Protein AF-A0A7R9TIF0-F1 (afdb_monomer)

Secondary structure (DSSP, 8-state):
--------------GGGGT-GGG----S--HHHHHHHHHHTTHHHH---HHHHGGGHHHHHHHHHHHHHHHHHSTT-HHHHHHHHHHHHHHTS-TTS-HHHHHHHHHHHHHHHHHHHHH--GGG--HHHHHHHHHHHHHHHHHHHHHGGGHHHHHHHHHHHHHHTTHHHHHHHHS-----------------------------S-----TT--HHHHHHHHHHHHHHHHHHHT--HHHHHHHHHHHHHHHHHHHHHHHHHHHH-

Organism: Micromonas pusilla (NCBI:txid38833)

Radius of gyration: 31.8 Å; Cα contacts (8 Å, |Δi|>4): 165; chains: 1; bounding box: 71×54×87 Å

Nearest PDB structures (foldseek):
  6hyd-assembly1_A  TM=8.054E-01  e=6.689E-04  Saccharomyces cerevisiae S288C
  6i27-assembly1_A  TM=8.054E-01  e=6.689E-04  Saccharomyces cerevisiae
  6i26-assembly1_A  TM=8.054E-01  e=6.689E-04  Saccharomyces cerevisiae
  5arn-assembly1_A  TM=5.602E-01  e=3.624E+00  Methylosinus trichosporium OB3b

pLDDT: mean 78.44, std 21.95, range [29.42, 97.94]

Mean predicted aligned error: 13.42 Å

Sequence (265 aa):
TEDDGGANANANANPLALGVANELAVDAFDPVADAAADALGADMNDGGCAGEMALVVPPVAACARRVASLLAEWPDHPLLTQLGEICDRVLNLPLDAPLKAALTGLELLLARAQTWEEGAASRVSLREELAACAKLALRWRQRELRTWPRLLARAAERHVARAHRTWFALHRLLRPPRASSSSTKKSKSKSKSATDDAEAFTDDGAPVDASGLTEDERDGLRQITLALDEYVQGSTIGEFRARLDLLWQFHADMAVDARAAAAAA

Foldseek 3Di:
DDDDPPDPPPPFLDLVVLVPVPPPPPPPDDPVLLVVLQVCQVCLQQFDPLVLLVLLQVLLVVLLVLLVVVCVVVPPPPLSVVLNVLSVVSNPDDSRDRNVVNLVSLRVNSVSLVVVVVPDDPVSHSSVSNNSSSVSSVSVVSSNVSCVVCPVVVVLVVLLVVLCVCLVVLCCLVCPPPPDPDDDDDDDDDDDDDDDDDDDPDDPDDPPPPVPDDPVVVVSVVVSVVVLVCSQVVGDPSNNVSNVVSVVVVVVVVVVVVVVVVVVD

Solvent-accessible surface area (backbone atoms only — not comparable to full-atom values): 15879 Å² total; per-residue (Å²): 134,86,80,81,80,78,73,80,81,78,71,78,58,60,62,61,82,71,72,56,68,85,75,70,79,72,70,95,76,48,74,66,62,40,51,55,20,51,71,38,55,62,27,34,71,74,15,67,45,36,77,64,45,57,64,52,48,64,33,42,53,49,36,37,54,51,40,53,57,50,39,72,77,44,67,88,40,67,70,51,53,52,49,40,56,45,34,52,54,49,68,66,53,62,50,55,48,28,44,52,59,51,43,53,41,48,48,52,43,53,44,57,50,49,63,49,54,76,75,44,54,83,93,70,55,58,62,77,38,46,44,52,41,46,53,52,46,49,54,52,51,54,35,55,59,56,28,54,88,46,49,64,58,54,50,45,50,52,29,35,56,56,37,58,68,46,48,64,58,52,48,45,70,78,50,59,79,79,74,73,93,69,87,81,88,89,85,89,82,83,89,83,87,87,80,88,89,77,82,83,77,83,70,94,62,81,80,77,85,64,84,84,61,54,70,69,55,51,52,50,51,51,52,49,51,52,55,51,47,50,57,58,70,72,41,52,83,67,21,39,64,46,45,51,52,51,54,51,50,52,52,54,52,52,53,51,51,52,51,54,53,61,74,74,106

Structure (mmCIF, N/CA/C/O backbone):
data_AF-A0A7R9TIF0-F1
#
_entry.id   AF-A0A7R9TIF0-F1
#
loop_
_atom_site.group_PDB
_atom_site.id
_atom_site.type_symbol
_atom_site.label_atom_id
_atom_site.label_alt_id
_atom_site.label_comp_id
_atom_site.label_asym_id
_atom_site.label_entity_id
_atom_site.label_seq_id
_atom_site.pdbx_PDB_ins_code
_atom_site.Cartn_x
_atom_site.Cartn_y
_atom_site.Cartn_z
_atom_site.occupancy
_atom_site.B_iso_or_equiv
_atom_site.auth_seq_id
_atom_site.auth_comp_id
_atom_site.auth_asym_id
_atom_site.auth_atom_id
_atom_site.pdbx_PDB_model_num
ATOM 1 N N . THR A 1 1 ? -4.802 35.452 19.228 1.00 38.28 1 THR A N 1
ATOM 2 C CA . THR A 1 1 ? -3.551 35.080 18.545 1.00 38.28 1 THR A CA 1
ATOM 3 C C . THR A 1 1 ? -2.869 34.044 19.422 1.00 38.28 1 THR A C 1
ATOM 5 O O . THR A 1 1 ? -1.961 34.369 20.172 1.00 38.28 1 THR A O 1
ATOM 8 N N . GLU A 1 2 ? -3.509 32.900 19.656 1.00 34.91 2 GLU A N 1
ATOM 9 C CA . GLU A 1 2 ? -3.520 31.751 18.729 1.00 34.91 2 GLU A CA 1
ATOM 10 C C . GLU A 1 2 ? -2.096 31.424 18.288 1.00 34.91 2 GLU A C 1
ATOM 12 O O . GLU A 1 2 ? -1.601 31.996 17.323 1.00 34.91 2 GLU A O 1
ATOM 17 N N . ASP A 1 3 ? -1.451 30.541 19.045 1.00 32.28 3 ASP A N 1
ATOM 18 C CA . ASP A 1 3 ? -0.474 29.613 18.492 1.00 32.28 3 ASP A CA 1
ATOM 19 C C . ASP A 1 3 ? -0.820 28.238 19.073 1.00 32.28 3 ASP A C 1
ATOM 21 O O . ASP A 1 3 ? -0.666 27.972 20.268 1.00 32.28 3 ASP A O 1
ATOM 25 N N . ASP A 1 4 ? -1.484 27.455 18.230 1.00 33.22 4 ASP A N 1
ATOM 26 C CA . ASP A 1 4 ? -2.084 26.164 18.525 1.00 33.22 4 ASP A CA 1
ATOM 27 C C . ASP A 1 4 ? -0.982 25.107 18.419 1.00 33.22 4 ASP A C 1
ATOM 29 O O . ASP A 1 4 ? -0.524 24.737 17.334 1.00 33.22 4 ASP A O 1
ATOM 33 N N . GLY A 1 5 ? -0.496 24.665 19.577 1.00 30.31 5 GLY A N 1
ATOM 34 C CA . GLY A 1 5 ? 0.440 23.560 19.685 1.00 30.31 5 GLY A CA 1
ATOM 35 C C . GLY A 1 5 ? -0.246 22.269 19.258 1.00 30.31 5 GLY A C 1
ATOM 36 O O . GLY A 1 5 ? -0.840 21.580 20.085 1.00 30.31 5 GLY A O 1
ATOM 37 N N . GLY A 1 6 ? -0.133 21.934 17.972 1.00 29.97 6 GLY A N 1
ATOM 38 C CA . GLY A 1 6 ? -0.515 20.645 17.406 1.00 29.97 6 GLY A CA 1
ATOM 39 C C . GLY A 1 6 ? 0.229 19.503 18.096 1.00 29.97 6 GLY A C 1
ATOM 40 O O . GLY A 1 6 ? 1.297 19.072 17.660 1.00 29.97 6 GLY A O 1
ATOM 41 N N . ALA A 1 7 ? -0.342 19.009 19.192 1.00 34.06 7 ALA A N 1
ATOM 42 C CA . ALA A 1 7 ? 0.088 17.795 19.855 1.00 34.06 7 ALA A CA 1
ATOM 43 C C . ALA A 1 7 ? -0.181 16.622 18.908 1.00 34.06 7 ALA A C 1
ATOM 45 O O . ALA A 1 7 ? -1.317 16.200 18.694 1.00 34.06 7 ALA A O 1
ATOM 46 N N . ASN A 1 8 ? 0.900 16.127 18.313 1.00 33.12 8 ASN A N 1
ATOM 47 C CA . ASN A 1 8 ? 0.961 14.919 17.512 1.00 33.12 8 ASN A CA 1
ATOM 48 C C . ASN A 1 8 ? 0.476 13.720 18.350 1.00 33.12 8 ASN A C 1
ATOM 50 O O . ASN A 1 8 ? 1.259 13.059 19.031 1.00 33.12 8 ASN A O 1
ATOM 54 N N . ALA A 1 9 ? -0.833 13.462 18.335 1.00 36.91 9 ALA A N 1
ATOM 55 C CA . ALA A 1 9 ? -1.478 12.332 18.992 1.00 36.91 9 ALA A CA 1
ATOM 56 C C . ALA A 1 9 ? -1.278 11.051 18.169 1.00 36.91 9 ALA A C 1
ATOM 58 O O . ALA A 1 9 ? -2.232 10.393 17.770 1.00 36.91 9 ALA A O 1
ATOM 59 N N . ASN A 1 10 ? -0.020 10.694 17.919 1.00 36.25 10 ASN A N 1
ATOM 60 C CA . ASN A 1 10 ? 0.351 9.346 17.513 1.00 36.25 10 ASN A CA 1
ATOM 61 C C . ASN A 1 10 ? 0.764 8.574 18.774 1.00 36.25 10 ASN A C 1
ATOM 63 O O . ASN A 1 10 ? 1.913 8.169 18.950 1.00 36.25 10 ASN A O 1
ATOM 67 N N . ALA A 1 11 ? -0.171 8.464 19.720 1.00 38.41 11 ALA A N 1
ATOM 68 C CA . ALA A 1 11 ? -0.007 7.588 20.865 1.00 38.41 11 ALA A CA 1
ATOM 69 C C . ALA A 1 11 ? -0.216 6.163 20.352 1.00 38.41 11 ALA A C 1
ATOM 71 O O . ALA A 1 11 ? -1.342 5.774 20.053 1.00 38.41 11 ALA A O 1
ATOM 72 N N . ASN A 1 12 ? 0.885 5.421 20.200 1.00 40.41 12 ASN A N 1
ATOM 73 C CA . ASN A 1 12 ? 0.881 3.977 19.978 1.00 40.41 12 ASN A CA 1
ATOM 74 C C . ASN A 1 12 ? -0.148 3.332 20.918 1.00 40.41 12 ASN A C 1
ATOM 76 O O . ASN A 1 12 ? 0.113 3.196 22.116 1.00 40.41 12 ASN A O 1
ATOM 80 N N . ALA A 1 13 ? -1.308 2.943 20.381 1.00 46.88 13 ALA A N 1
ATOM 81 C CA . ALA A 1 13 ? -2.251 2.088 21.084 1.00 46.88 13 ALA A CA 1
ATOM 82 C C . ALA A 1 13 ? -1.483 0.819 21.438 1.00 46.88 13 ALA A C 1
ATOM 84 O O . ALA A 1 13 ? -1.009 0.122 20.545 1.00 46.88 13 ALA A O 1
ATOM 85 N N . ASN A 1 14 ? -1.264 0.567 22.726 1.00 48.34 14 ASN A N 1
ATOM 86 C CA . ASN A 1 14 ? -0.488 -0.583 23.149 1.00 48.34 14 ASN A CA 1
ATOM 87 C C . ASN A 1 14 ? -1.409 -1.816 23.132 1.00 48.34 14 ASN A C 1
ATOM 89 O O . ASN A 1 14 ? -2.221 -1.957 24.051 1.00 48.34 14 ASN A O 1
ATOM 93 N N . PRO A 1 15 ? -1.301 -2.735 22.148 1.00 46.09 15 PRO A N 1
ATOM 94 C CA . PRO A 1 15 ? -2.139 -3.936 22.098 1.00 46.09 15 PRO A CA 1
ATOM 95 C C . PRO A 1 15 ? -1.950 -4.838 23.332 1.00 46.09 15 PRO A C 1
ATOM 97 O O . PRO A 1 15 ? -2.786 -5.698 23.606 1.00 46.09 15 PRO A O 1
ATOM 100 N N . LEU A 1 16 ? -0.892 -4.614 24.124 1.00 45.53 16 LEU A N 1
ATOM 101 C CA . LEU A 1 16 ? -0.651 -5.298 25.395 1.00 45.53 16 LEU A CA 1
ATOM 102 C C . LEU A 1 16 ? -1.712 -4.990 26.467 1.00 45.53 16 LEU A C 1
ATOM 104 O O . LEU A 1 16 ? -1.923 -5.821 27.347 1.00 45.53 16 LEU A O 1
ATOM 108 N N . ALA A 1 17 ? -2.409 -3.848 26.396 1.00 51.53 17 ALA A N 1
ATOM 109 C CA . ALA A 1 17 ? -3.426 -3.473 27.387 1.00 51.53 17 ALA A CA 1
ATOM 110 C C . ALA A 1 17 ? -4.687 -4.366 27.340 1.00 51.53 17 ALA A C 1
ATOM 112 O O . ALA A 1 17 ? -5.430 -4.437 28.318 1.00 51.53 17 ALA A O 1
ATOM 113 N N . LEU A 1 18 ? -4.904 -5.084 26.230 1.00 55.12 18 LEU A N 1
ATOM 114 C CA . LEU A 1 18 ? -6.059 -5.962 26.002 1.00 55.12 18 LEU A CA 1
ATOM 115 C C . LEU A 1 18 ? -5.750 -7.458 26.216 1.00 55.12 18 LEU A C 1
ATOM 117 O O . LEU A 1 18 ? -6.540 -8.311 25.826 1.00 55.12 18 LEU A O 1
ATOM 121 N N . GLY A 1 19 ? -4.612 -7.805 26.831 1.00 45.66 19 GLY A N 1
ATOM 122 C CA . GLY A 1 19 ? -4.302 -9.198 27.185 1.00 45.66 19 GLY A CA 1
ATOM 123 C C . GLY A 1 19 ? -3.808 -10.080 26.028 1.00 45.66 19 GLY A C 1
ATOM 124 O O . GLY A 1 19 ? -3.742 -11.296 26.178 1.00 45.66 19 GLY A O 1
ATOM 125 N N . VAL A 1 20 ? -3.392 -9.497 24.897 1.00 53.25 20 VAL A N 1
ATOM 126 C CA . VAL A 1 20 ? -2.876 -10.224 23.709 1.00 53.25 20 VAL A CA 1
ATOM 127 C C . VAL A 1 20 ? -1.382 -10.601 23.844 1.00 53.25 20 VAL A C 1
ATOM 129 O O . VAL A 1 20 ? -0.709 -10.939 22.874 1.00 53.25 20 VAL A O 1
ATOM 132 N N . ALA A 1 21 ? -0.827 -10.542 25.059 1.00 47.97 21 ALA A N 1
ATOM 133 C CA . ALA A 1 21 ? 0.614 -10.613 25.321 1.00 47.97 21 ALA A CA 1
ATOM 134 C C . ALA A 1 21 ? 1.297 -11.924 24.873 1.00 47.97 21 ALA A C 1
ATOM 136 O O . ALA A 1 21 ? 2.513 -11.940 24.707 1.00 47.97 21 ALA A O 1
ATOM 137 N N . ASN A 1 22 ? 0.542 -13.007 24.651 1.00 46.62 22 ASN A N 1
ATOM 138 C CA . ASN A 1 22 ? 1.108 -14.336 24.404 1.00 46.62 22 ASN A CA 1
ATOM 139 C C . ASN A 1 22 ? 1.310 -14.697 22.912 1.00 46.62 22 ASN A C 1
ATOM 141 O O . ASN A 1 22 ? 1.809 -15.778 22.626 1.00 46.62 22 ASN A O 1
ATOM 145 N N . GLU A 1 23 ? 0.948 -13.824 21.957 1.00 53.34 23 GLU A N 1
ATOM 146 C CA . GLU A 1 23 ? 1.069 -14.081 20.497 1.00 53.34 23 GLU A CA 1
ATOM 147 C C . GLU A 1 23 ? 2.199 -13.275 19.805 1.00 53.34 23 GLU A C 1
ATOM 149 O O . GLU A 1 23 ? 2.291 -13.232 18.578 1.00 53.34 23 GLU A O 1
ATOM 154 N N . LEU A 1 24 ? 3.076 -12.618 20.573 1.00 52.41 24 LEU A N 1
ATOM 155 C CA . LEU A 1 24 ? 4.131 -11.726 20.056 1.00 52.41 24 LEU A CA 1
ATOM 156 C C . LEU A 1 24 ? 5.476 -12.406 19.753 1.00 52.41 24 LEU A C 1
ATOM 158 O O . LEU A 1 24 ? 6.417 -11.723 19.347 1.00 52.41 24 LEU A O 1
ATOM 162 N N . ALA A 1 25 ? 5.586 -13.726 19.918 1.00 52.03 25 ALA A N 1
ATOM 1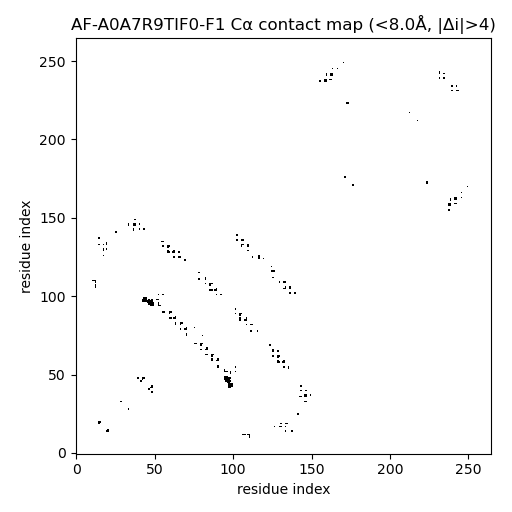63 C CA . ALA A 1 25 ? 6.754 -14.472 19.462 1.00 52.03 25 ALA A CA 1
ATOM 164 C C . ALA A 1 25 ? 6.739 -14.535 17.925 1.00 52.03 25 ALA A C 1
ATOM 166 O O . ALA A 1 25 ? 6.195 -15.455 17.321 1.00 52.03 25 ALA A O 1
ATOM 167 N N . VAL A 1 26 ? 7.283 -13.504 17.280 1.00 54.09 26 VAL A N 1
ATOM 168 C CA . VAL A 1 26 ? 7.612 -13.560 15.857 1.00 54.09 26 VAL A CA 1
ATOM 169 C C . VAL A 1 26 ? 8.869 -14.415 15.761 1.00 54.09 26 VAL A C 1
ATOM 171 O O . VAL A 1 26 ? 9.960 -13.937 16.073 1.00 54.09 26 VAL A O 1
ATOM 174 N N . ASP A 1 27 ? 8.715 -15.689 15.402 1.00 57.00 27 ASP A N 1
ATOM 175 C CA . ASP A 1 27 ? 9.859 -16.545 15.093 1.00 57.00 27 ASP A CA 1
ATOM 176 C C . ASP A 1 27 ? 10.755 -15.839 14.066 1.00 57.00 27 ASP A C 1
ATOM 178 O O . ASP A 1 27 ? 10.275 -15.292 13.071 1.00 57.00 27 ASP A O 1
ATOM 182 N N . ALA A 1 28 ? 12.061 -15.809 14.344 1.00 64.06 28 ALA A N 1
ATOM 183 C CA . ALA A 1 28 ? 13.030 -14.974 13.631 1.00 64.06 28 ALA A CA 1
ATOM 184 C C . ALA A 1 28 ? 13.219 -15.351 12.147 1.00 64.06 28 ALA A C 1
ATOM 186 O O . ALA A 1 28 ? 13.845 -14.597 11.404 1.00 64.06 28 ALA A O 1
ATOM 187 N N . PHE A 1 29 ? 12.701 -16.508 11.724 1.00 64.94 29 PHE A N 1
ATOM 188 C CA . PHE A 1 29 ? 12.713 -16.965 10.340 1.00 64.94 29 PHE A CA 1
ATOM 189 C C . PHE A 1 29 ? 11.560 -17.949 10.100 1.00 64.94 29 PHE A C 1
ATOM 191 O O . PHE A 1 29 ? 11.590 -19.075 10.599 1.00 64.94 29 PHE A O 1
ATOM 198 N N . ASP A 1 30 ? 10.559 -17.532 9.325 1.00 74.81 30 ASP A N 1
ATOM 199 C CA . ASP A 1 30 ? 9.476 -18.393 8.842 1.00 74.81 30 ASP A CA 1
ATOM 200 C C . ASP A 1 30 ? 9.331 -18.165 7.330 1.00 74.81 30 ASP A C 1
ATOM 202 O O . ASP A 1 30 ? 8.651 -17.228 6.907 1.00 74.81 30 ASP A O 1
ATOM 206 N N . PRO A 1 31 ? 9.939 -19.019 6.488 1.00 72.69 31 PRO A N 1
ATOM 207 C CA . PRO A 1 31 ? 10.012 -18.782 5.050 1.00 72.69 31 PRO A CA 1
ATOM 208 C C . PRO A 1 31 ? 8.638 -18.779 4.369 1.00 72.69 31 PRO A C 1
ATOM 210 O O . PRO A 1 31 ? 8.476 -18.155 3.320 1.00 72.69 31 PRO A O 1
ATOM 213 N N . VAL A 1 32 ? 7.637 -19.456 4.943 1.00 75.19 32 VAL A N 1
ATOM 214 C CA . VAL A 1 32 ? 6.271 -19.468 4.401 1.00 75.19 32 VAL A CA 1
ATOM 215 C C . VAL A 1 32 ? 5.564 -18.163 4.752 1.00 75.19 32 VAL A C 1
ATOM 217 O O . VAL A 1 32 ? 4.935 -17.551 3.885 1.00 75.19 32 VAL A O 1
ATOM 220 N N . ALA A 1 33 ? 5.686 -17.707 6.001 1.00 69.94 33 ALA A N 1
ATOM 221 C CA . ALA A 1 33 ? 5.123 -16.427 6.418 1.00 69.94 33 ALA A CA 1
ATOM 222 C C . ALA A 1 33 ? 5.819 -15.236 5.748 1.00 69.94 33 ALA A C 1
ATOM 224 O O . ALA A 1 33 ? 5.143 -14.261 5.415 1.00 69.94 33 ALA A O 1
ATOM 225 N N . ASP A 1 34 ? 7.126 -15.325 5.510 1.00 71.44 34 ASP A N 1
ATOM 226 C CA . ASP A 1 34 ? 7.918 -14.299 4.835 1.00 71.44 34 ASP A CA 1
ATOM 227 C C . ASP A 1 34 ? 7.532 -14.207 3.351 1.00 71.44 34 ASP A C 1
ATOM 229 O O . ASP A 1 34 ? 7.225 -13.121 2.863 1.00 71.44 34 ASP A O 1
ATOM 233 N N . ALA A 1 35 ? 7.397 -15.341 2.650 1.00 70.38 35 ALA A N 1
ATOM 234 C CA . ALA A 1 35 ? 6.913 -15.360 1.267 1.00 70.38 35 ALA A CA 1
ATOM 235 C C . ALA A 1 35 ? 5.468 -14.834 1.132 1.00 70.38 35 ALA A C 1
ATOM 237 O O . ALA A 1 35 ? 5.152 -14.099 0.194 1.00 70.38 35 ALA A O 1
ATOM 238 N N . ALA A 1 36 ? 4.585 -15.174 2.077 1.00 70.00 36 ALA A N 1
ATOM 239 C CA . ALA A 1 36 ? 3.213 -14.666 2.098 1.00 70.00 36 A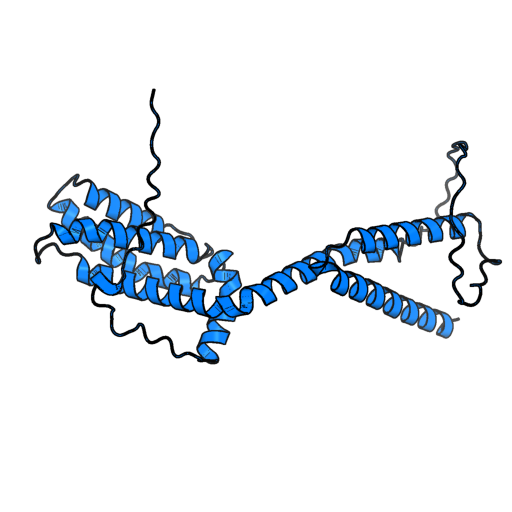LA A CA 1
ATOM 240 C C . ALA A 1 36 ? 3.152 -13.158 2.402 1.00 70.00 36 ALA A C 1
ATOM 242 O O . ALA A 1 36 ? 2.355 -12.436 1.800 1.00 70.00 36 ALA A O 1
ATOM 243 N N . ALA A 1 37 ? 3.994 -12.667 3.316 1.00 71.75 37 ALA A N 1
ATOM 244 C CA . ALA A 1 37 ? 4.132 -11.238 3.587 1.00 71.75 37 ALA A CA 1
ATOM 245 C C . ALA A 1 37 ? 4.681 -10.499 2.358 1.00 71.75 37 ALA A C 1
ATOM 247 O O . ALA A 1 37 ? 4.216 -9.408 2.021 1.00 71.75 37 ALA A O 1
ATOM 248 N N . ASP A 1 38 ? 5.617 -11.115 1.642 1.00 68.12 38 ASP A N 1
ATOM 249 C CA . ASP A 1 38 ? 6.215 -10.547 0.445 1.00 68.12 38 A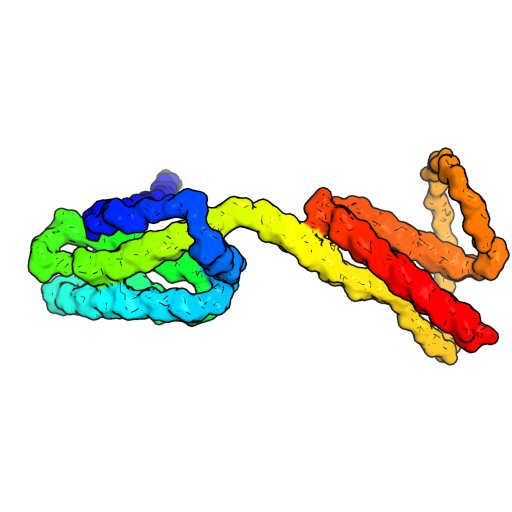SP A CA 1
ATOM 250 C C . ASP A 1 38 ? 5.239 -10.392 -0.712 1.00 68.12 38 ASP A C 1
ATOM 252 O O . ASP A 1 38 ? 5.253 -9.341 -1.358 1.00 68.12 38 ASP A O 1
ATOM 256 N N . ALA A 1 39 ? 4.379 -11.388 -0.933 1.00 66.50 39 ALA A N 1
ATOM 257 C CA . ALA A 1 39 ? 3.311 -11.316 -1.924 1.00 66.50 39 ALA A CA 1
ATOM 258 C C . ALA A 1 39 ? 2.344 -10.157 -1.637 1.00 66.50 39 ALA A C 1
ATOM 260 O O . ALA A 1 39 ? 1.873 -9.505 -2.558 1.00 66.50 39 ALA A O 1
ATOM 261 N N . LEU A 1 40 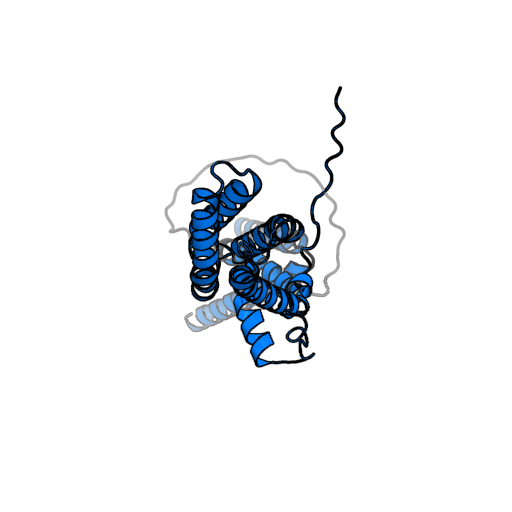? 2.100 -9.862 -0.358 1.00 66.25 40 LEU A N 1
ATOM 262 C CA . LEU A 1 40 ? 1.167 -8.822 0.075 1.00 66.25 40 LEU A CA 1
ATOM 263 C C . LEU A 1 40 ? 1.800 -7.440 0.247 1.00 66.25 40 LEU A C 1
ATOM 265 O O . LEU A 1 40 ? 1.084 -6.472 0.470 1.00 66.25 40 LEU A O 1
ATOM 269 N N . GLY A 1 41 ? 3.125 -7.309 0.248 1.00 66.00 41 GLY A N 1
ATOM 270 C CA . GLY A 1 41 ? 3.733 -6.080 0.760 1.00 66.00 41 GLY A CA 1
ATOM 271 C C . GLY A 1 41 ? 3.714 -4.881 -0.195 1.00 66.00 41 GLY A C 1
ATOM 272 O O . GLY A 1 41 ? 3.896 -3.758 0.275 1.00 66.00 41 GLY A O 1
ATOM 273 N N . ALA A 1 42 ? 3.492 -5.087 -1.497 1.00 64.75 42 ALA A N 1
ATOM 274 C CA . ALA A 1 42 ? 3.080 -4.000 -2.392 1.00 64.75 42 ALA A CA 1
ATOM 275 C C . ALA A 1 42 ? 1.594 -3.667 -2.145 1.00 64.75 42 ALA A C 1
ATOM 277 O O . ALA A 1 42 ? 1.241 -2.533 -1.824 1.00 64.75 42 ALA A O 1
ATOM 278 N N . ASP A 1 43 ? 0.757 -4.703 -2.117 1.00 67.94 43 ASP A N 1
ATOM 279 C CA . ASP A 1 43 ? -0.703 -4.619 -1.996 1.00 67.94 43 ASP A CA 1
ATOM 280 C C . ASP A 1 43 ? -1.200 -4.051 -0.650 1.00 67.94 43 ASP A C 1
ATOM 282 O O . ASP A 1 43 ? -2.292 -3.492 -0.551 1.00 67.94 43 ASP A O 1
ATOM 286 N N . MET A 1 44 ? -0.403 -4.153 0.418 1.00 78.31 44 MET A N 1
ATOM 287 C CA . MET A 1 44 ? -0.740 -3.618 1.743 1.00 78.31 44 MET A CA 1
ATOM 288 C C . MET A 1 44 ? -0.835 -2.087 1.734 1.00 78.31 44 MET A C 1
ATOM 290 O O . MET A 1 44 ? -1.661 -1.514 2.450 1.00 78.31 44 MET A O 1
ATOM 294 N N . ASN A 1 45 ? 0.011 -1.436 0.929 1.00 81.69 45 ASN A N 1
ATOM 295 C CA . ASN A 1 45 ? 0.063 0.019 0.802 1.00 81.69 45 ASN A CA 1
ATOM 296 C C . ASN A 1 45 ? -0.689 0.525 -0.431 1.00 81.69 45 ASN A C 1
ATOM 298 O O . ASN A 1 45 ? -1.266 1.607 -0.367 1.00 81.69 45 ASN A O 1
ATOM 302 N N . ASP A 1 46 ? -0.693 -0.249 -1.516 1.00 79.81 46 ASP A N 1
ATOM 303 C CA . ASP A 1 46 ? -1.233 0.187 -2.806 1.00 79.81 46 ASP A CA 1
ATOM 304 C C . ASP A 1 46 ? -2.654 -0.350 -3.085 1.00 79.81 46 ASP A C 1
ATOM 306 O O . ASP A 1 46 ? -3.319 0.136 -3.997 1.00 79.81 46 ASP A O 1
ATOM 310 N N . GLY A 1 47 ? -3.159 -1.288 -2.271 1.00 81.19 47 GLY A N 1
ATOM 311 C CA . GLY A 1 47 ? -4.488 -1.894 -2.424 1.00 81.19 47 GLY A CA 1
ATOM 312 C C . GLY A 1 47 ? -4.473 -3.242 -3.151 1.00 81.19 47 GLY A C 1
ATOM 313 O O . GLY A 1 47 ? -3.427 -3.749 -3.540 1.00 81.19 47 GLY A O 1
ATOM 314 N N . GLY A 1 48 ? -5.652 -3.852 -3.313 1.00 80.38 48 GLY A N 1
ATOM 315 C CA . GLY A 1 48 ? -5.819 -5.103 -4.079 1.00 80.38 48 GLY A CA 1
ATOM 316 C C . GLY A 1 48 ? -5.829 -6.409 -3.270 1.00 80.38 48 GLY A C 1
ATOM 317 O O . GLY A 1 48 ? -6.060 -7.479 -3.831 1.00 80.38 48 GLY A O 1
ATOM 318 N N . CYS A 1 49 ? -5.687 -6.350 -1.944 1.00 83.94 49 CYS A N 1
ATOM 319 C CA . CYS A 1 49 ? -5.750 -7.519 -1.058 1.00 83.94 49 CYS A CA 1
ATOM 320 C C . CYS A 1 49 ? -7.151 -7.740 -0.446 1.00 83.94 49 CYS A C 1
ATOM 322 O O . CYS A 1 49 ? -7.306 -7.879 0.769 1.00 83.94 49 CYS A O 1
ATOM 324 N N . ALA A 1 50 ? -8.184 -7.831 -1.294 1.00 87.62 50 ALA A N 1
ATOM 325 C CA . ALA A 1 50 ? -9.593 -7.921 -0.875 1.00 87.62 50 ALA A CA 1
ATOM 326 C C . ALA A 1 50 ? -9.892 -9.059 0.120 1.00 87.62 50 ALA A C 1
ATOM 328 O O . ALA A 1 50 ? -10.715 -8.898 1.021 1.00 87.62 50 ALA A O 1
ATOM 329 N N . GLY A 1 51 ? -9.199 -10.197 -0.007 1.00 89.50 51 GLY A N 1
ATOM 330 C CA . GLY A 1 51 ? -9.339 -11.320 0.923 1.00 89.50 51 GLY A CA 1
ATOM 331 C C . GLY A 1 51 ? -8.878 -10.995 2.347 1.00 89.50 51 GLY A C 1
ATOM 332 O O . GLY A 1 51 ? -9.523 -11.415 3.303 1.00 89.50 51 GLY A O 1
ATOM 333 N N . GLU A 1 52 ? -7.799 -10.221 2.502 1.00 89.94 52 GLU A N 1
ATOM 334 C CA . GLU A 1 52 ? -7.361 -9.735 3.817 1.00 89.94 52 GLU A CA 1
ATOM 335 C C . GLU A 1 52 ? -8.269 -8.608 4.304 1.00 89.94 52 GLU A C 1
ATOM 337 O O . GLU A 1 52 ? -8.675 -8.626 5.462 1.00 89.94 52 GLU A O 1
ATOM 342 N N . MET A 1 53 ? -8.655 -7.681 3.421 1.00 92.81 53 MET A N 1
ATOM 343 C CA . MET A 1 53 ? -9.566 -6.586 3.763 1.00 92.81 53 MET A CA 1
ATOM 344 C C . MET A 1 53 ? -10.897 -7.102 4.330 1.00 92.81 53 MET A C 1
ATOM 346 O O . MET A 1 53 ? -11.374 -6.601 5.344 1.00 92.81 53 MET A O 1
ATOM 350 N N . ALA A 1 54 ? -11.465 -8.168 3.757 1.00 94.38 54 ALA A N 1
ATOM 351 C CA . ALA A 1 54 ? -12.716 -8.761 4.230 1.00 94.38 54 ALA A CA 1
ATOM 352 C C . ALA A 1 54 ? -12.656 -9.264 5.688 1.00 94.38 54 ALA A C 1
ATOM 354 O O . ALA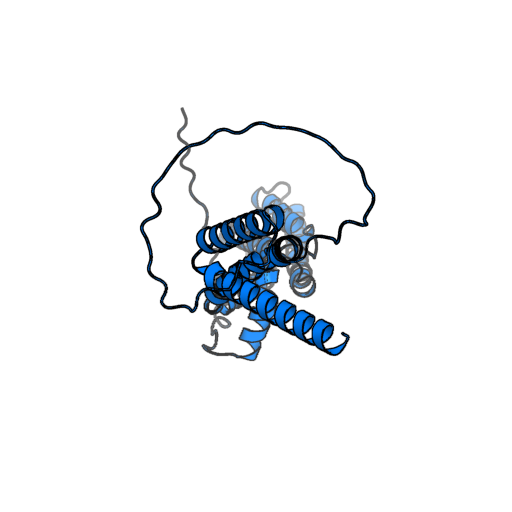 A 1 54 ? -13.690 -9.327 6.357 1.00 94.38 54 ALA A O 1
ATOM 355 N N . LEU A 1 55 ? -11.465 -9.579 6.215 1.00 94.81 55 LEU A N 1
ATOM 356 C CA . LEU A 1 55 ? -11.291 -10.018 7.605 1.00 94.81 55 LEU A CA 1
ATOM 357 C C . LEU A 1 55 ? -11.598 -8.912 8.623 1.00 94.81 55 LEU A C 1
ATOM 359 O O . LEU A 1 55 ? -11.858 -9.227 9.783 1.00 94.81 55 LEU A O 1
ATOM 363 N N . VAL A 1 56 ? -11.595 -7.640 8.208 1.00 95.56 56 VAL A N 1
ATOM 364 C CA . VAL A 1 56 ? -11.929 -6.503 9.081 1.00 95.56 56 VAL A CA 1
ATOM 365 C C . VAL A 1 56 ? -13.415 -6.438 9.414 1.00 95.56 56 VAL A C 1
ATOM 367 O O . VAL A 1 56 ? -13.794 -5.947 10.477 1.00 95.56 56 VAL A O 1
ATOM 370 N N . VAL A 1 57 ? -14.267 -6.961 8.528 1.00 96.31 57 VAL A N 1
ATOM 371 C CA . VAL A 1 57 ? -15.718 -6.773 8.608 1.00 96.31 57 VAL A CA 1
ATOM 372 C C . VAL A 1 57 ? -16.314 -7.453 9.846 1.00 96.31 57 VAL A C 1
ATOM 374 O O . VAL A 1 57 ? -16.999 -6.766 10.604 1.00 96.31 57 VAL A O 1
ATOM 377 N N . PRO A 1 58 ? -16.064 -8.750 10.131 1.00 96.62 58 PRO A N 1
ATOM 378 C CA . PRO A 1 58 ? -16.647 -9.402 11.303 1.00 96.62 58 PRO A CA 1
ATOM 379 C C . PRO A 1 58 ? -16.310 -8.742 12.655 1.00 96.62 58 PRO A C 1
ATOM 381 O O . PRO A 1 58 ? -17.253 -8.488 13.413 1.00 96.62 58 PRO A O 1
ATOM 384 N N . PRO A 1 59 ? -15.033 -8.442 12.991 1.00 96.50 59 PRO A N 1
ATOM 385 C CA . PRO A 1 59 ? -14.694 -7.860 14.289 1.00 96.50 59 PRO A CA 1
ATOM 386 C C . PRO A 1 59 ? -15.216 -6.426 14.435 1.00 96.50 59 PRO A C 1
ATOM 388 O O . PRO A 1 59 ? -15.802 -6.093 15.466 1.00 96.50 59 PRO A O 1
ATOM 391 N N . VAL A 1 60 ? -15.109 -5.596 13.392 1.00 97.31 60 VAL A N 1
ATOM 392 C CA . VAL A 1 60 ? -15.601 -4.211 13.449 1.00 97.31 60 VAL A CA 1
ATOM 393 C C . VAL A 1 60 ? -17.125 -4.168 13.503 1.00 97.31 60 VAL A C 1
ATOM 395 O O . VAL A 1 60 ? -17.679 -3.413 14.294 1.00 97.31 60 VAL A O 1
ATOM 398 N N . ALA A 1 61 ? -17.829 -5.025 12.757 1.00 97.38 61 ALA A N 1
ATOM 399 C CA . ALA A 1 61 ? -19.286 -5.104 12.837 1.00 97.38 61 ALA A CA 1
ATOM 400 C C . ALA A 1 61 ? -19.771 -5.578 14.219 1.00 97.38 61 ALA A C 1
ATOM 402 O O . ALA A 1 61 ? -20.824 -5.142 14.681 1.00 97.38 61 ALA A O 1
ATOM 403 N N . ALA A 1 62 ? -19.031 -6.471 14.888 1.00 96.69 62 ALA A N 1
ATOM 404 C CA . ALA A 1 62 ? -19.335 -6.866 16.264 1.00 96.69 62 ALA A CA 1
ATOM 405 C C . ALA A 1 62 ? -19.176 -5.691 17.238 1.00 96.69 62 ALA A C 1
ATOM 407 O O . ALA A 1 62 ? -20.103 -5.412 18.001 1.00 96.69 62 ALA A O 1
ATOM 408 N N . CYS A 1 63 ? -18.064 -4.957 17.141 1.00 96.50 63 CYS A N 1
ATOM 409 C CA . CYS A 1 63 ? -17.832 -3.748 17.928 1.00 96.50 63 CYS A CA 1
ATOM 410 C C . CYS A 1 63 ? -18.917 -2.687 17.673 1.00 96.50 63 CYS A C 1
ATOM 412 O O . CYS A 1 63 ? -19.511 -2.183 18.622 1.00 96.50 63 CYS A O 1
ATOM 414 N N . ALA A 1 64 ? -19.268 -2.431 16.409 1.00 97.31 64 ALA A N 1
ATOM 415 C CA . ALA A 1 64 ? -20.309 -1.480 16.021 1.00 97.31 64 ALA A CA 1
ATOM 416 C C . ALA A 1 64 ? -21.674 -1.820 16.641 1.00 97.31 64 ALA A C 1
ATOM 418 O O . ALA A 1 64 ? -22.331 -0.950 17.211 1.00 97.31 64 ALA A O 1
ATOM 419 N N . ARG A 1 65 ? -22.087 -3.097 16.600 1.00 97.62 65 ARG A N 1
ATOM 420 C CA . ARG A 1 65 ? -23.337 -3.547 17.241 1.00 97.62 65 ARG A CA 1
ATOM 421 C C . ARG A 1 65 ? -23.318 -3.313 18.748 1.00 97.62 65 ARG A C 1
ATOM 423 O O . ARG A 1 65 ? -24.323 -2.877 19.309 1.00 97.62 65 ARG A O 1
ATOM 430 N N . ARG A 1 66 ? -22.189 -3.587 19.407 1.00 96.38 66 ARG A N 1
ATOM 431 C CA . ARG A 1 66 ? -22.055 -3.358 20.846 1.00 96.38 66 ARG A CA 1
ATOM 432 C C . ARG A 1 66 ? -22.103 -1.870 21.181 1.00 96.38 66 ARG A C 1
ATOM 434 O O . ARG A 1 66 ? -22.867 -1.485 22.062 1.00 96.38 66 ARG A O 1
ATOM 441 N N . VAL A 1 67 ? -21.377 -1.032 20.446 1.00 96.44 67 VAL A N 1
ATOM 442 C CA . VAL A 1 67 ? -21.409 0.430 20.605 1.00 96.44 67 VAL A CA 1
ATOM 443 C C . VAL A 1 67 ? -22.825 0.975 20.402 1.00 96.44 67 VAL A C 1
ATOM 445 O O . VAL A 1 67 ? -23.286 1.770 21.215 1.00 96.44 67 VAL A O 1
ATOM 448 N N . ALA A 1 68 ? -23.560 0.485 19.400 1.00 96.62 68 ALA A N 1
ATOM 449 C CA . ALA A 1 68 ? -24.958 0.859 19.187 1.00 96.62 68 ALA A CA 1
ATOM 450 C C . ALA A 1 68 ? -25.865 0.467 20.370 1.00 96.62 68 ALA A C 1
ATOM 452 O O . ALA A 1 68 ? -26.741 1.242 20.747 1.00 96.62 68 ALA A O 1
ATOM 453 N N . SER A 1 69 ? -25.636 -0.696 20.997 1.00 96.38 69 SER A N 1
ATOM 454 C CA . SER A 1 69 ? -26.374 -1.084 22.211 1.00 96.38 69 SER A CA 1
ATOM 455 C C . SER A 1 69 ? -26.100 -0.143 23.388 1.00 96.38 69 SER A C 1
ATOM 457 O O . SER A 1 69 ? -27.031 0.247 24.085 1.00 96.38 69 SER A O 1
ATOM 459 N N . LEU A 1 70 ? -24.848 0.293 23.561 1.00 95.44 70 LEU A N 1
ATOM 460 C CA . LEU A 1 70 ? -24.476 1.240 24.614 1.00 95.44 70 LEU A CA 1
ATOM 461 C C . LEU A 1 70 ? -25.048 2.638 24.343 1.00 95.44 70 LEU A C 1
ATOM 463 O O . LEU A 1 70 ? -25.502 3.297 25.271 1.00 95.44 70 LEU A O 1
ATOM 467 N N . LEU A 1 71 ? -25.090 3.078 23.084 1.00 96.25 71 LEU A N 1
ATOM 468 C CA . LEU A 1 71 ? -25.716 4.349 22.698 1.00 96.25 71 LEU A CA 1
ATOM 469 C C . LEU A 1 71 ? -27.233 4.374 22.941 1.00 96.25 71 LEU A C 1
ATOM 471 O O . LEU A 1 71 ? -27.794 5.450 23.118 1.00 96.25 71 LEU A O 1
ATOM 475 N N . ALA A 1 72 ? -27.903 3.218 22.985 1.00 96.19 72 ALA A N 1
ATOM 476 C CA . ALA A 1 72 ? -29.312 3.152 23.372 1.00 96.19 72 ALA A CA 1
ATOM 477 C C . ALA A 1 72 ? -29.524 3.411 24.877 1.00 96.19 72 ALA A C 1
ATOM 479 O O . ALA A 1 72 ? -30.564 3.941 25.265 1.00 96.19 72 ALA A O 1
ATOM 480 N N . GLU A 1 73 ? -28.548 3.055 25.719 1.00 94.75 73 GLU A N 1
ATOM 481 C CA . GLU A 1 73 ? -28.561 3.321 27.165 1.00 94.75 73 GLU A CA 1
ATOM 482 C C . GLU A 1 73 ? -28.053 4.736 27.498 1.00 94.75 73 GLU A C 1
ATOM 484 O O . GLU A 1 73 ? -28.617 5.411 28.362 1.00 94.75 73 GLU A O 1
ATOM 489 N N . TRP A 1 74 ? -27.017 5.200 26.790 1.00 93.31 74 TRP A N 1
ATOM 490 C CA . TRP A 1 74 ? -26.424 6.536 26.913 1.00 93.31 74 TRP A CA 1
ATOM 491 C C . TRP A 1 74 ? -26.480 7.277 25.573 1.00 93.31 74 TRP A C 1
ATOM 493 O O . TRP A 1 74 ? -25.459 7.356 24.875 1.00 93.31 74 TRP A O 1
ATOM 503 N N . PRO A 1 75 ? -27.654 7.823 25.201 1.00 92.75 75 PRO A N 1
ATOM 504 C CA . PRO A 1 75 ? -27.774 8.607 23.982 1.00 92.75 75 PRO A CA 1
ATOM 505 C C . PRO A 1 75 ? -26.831 9.814 24.033 1.00 92.75 75 PRO A C 1
ATOM 507 O O . PRO A 1 75 ? -26.597 10.393 25.095 1.00 92.75 75 PRO A O 1
ATOM 510 N N . ASP A 1 76 ? -26.270 10.166 22.877 1.00 90.00 76 ASP A N 1
ATOM 511 C CA . ASP A 1 76 ? -25.376 11.315 22.679 1.00 90.00 76 ASP A CA 1
ATOM 512 C C . ASP A 1 76 ? -24.062 11.293 23.485 1.00 90.00 76 ASP A C 1
ATOM 514 O O . ASP A 1 76 ? -23.385 12.317 23.608 1.00 90.00 76 ASP A O 1
ATOM 518 N N . HIS A 1 77 ? -23.642 10.135 24.010 1.00 94.81 77 HIS A N 1
ATOM 519 C CA . HIS A 1 77 ? -22.343 10.037 24.673 1.00 94.81 77 HIS A CA 1
ATOM 520 C C . HIS A 1 77 ? -21.197 10.252 23.660 1.00 94.81 77 HIS A C 1
ATOM 522 O O . HIS A 1 77 ? -20.985 9.404 22.786 1.00 94.81 77 HIS A O 1
ATOM 528 N N . PRO A 1 78 ? -20.379 11.315 23.795 1.00 94.88 78 PRO A N 1
ATOM 529 C CA . PRO A 1 78 ? -19.490 11.772 22.725 1.00 94.88 78 PRO A CA 1
ATOM 530 C C . PRO A 1 78 ? -18.448 10.726 22.311 1.00 94.88 78 PRO A C 1
ATOM 532 O O . PRO A 1 78 ? -18.187 10.558 21.122 1.00 94.88 78 PRO A O 1
ATOM 535 N N . LEU A 1 79 ? -17.882 9.973 23.264 1.00 95.38 79 LEU A N 1
ATOM 536 C CA . LEU A 1 79 ? -16.917 8.915 22.933 1.00 95.38 79 LEU A CA 1
ATOM 537 C C . LEU A 1 79 ? -17.579 7.727 22.227 1.00 95.38 79 LEU A C 1
ATOM 539 O O . LEU A 1 79 ? -16.971 7.148 21.334 1.00 95.38 79 LEU A O 1
ATOM 543 N N . LEU A 1 80 ? -18.813 7.365 22.596 1.00 96.25 80 LEU A N 1
ATOM 544 C CA . LEU A 1 80 ? -19.493 6.223 21.979 1.00 96.25 80 LEU A CA 1
ATOM 545 C C . LEU A 1 80 ? -19.926 6.576 20.552 1.00 96.25 80 LEU A C 1
ATOM 547 O O . LEU A 1 80 ? -19.753 5.762 19.649 1.00 96.25 80 LEU A O 1
ATOM 551 N N . THR A 1 81 ? -20.385 7.811 20.330 1.00 96.75 81 THR A N 1
ATOM 552 C CA . THR A 1 81 ? -20.667 8.336 18.989 1.00 96.75 81 THR A CA 1
ATOM 553 C C . THR A 1 81 ? -19.411 8.310 18.118 1.00 96.75 81 THR A C 1
ATOM 555 O O . THR A 1 81 ? -19.444 7.758 17.021 1.00 96.75 81 THR A O 1
ATOM 558 N N . GLN A 1 82 ? -18.273 8.795 18.630 1.00 97.06 82 GLN A N 1
ATOM 559 C CA . GLN A 1 82 ? -16.996 8.739 17.908 1.00 97.06 82 GLN A CA 1
ATOM 560 C C . GLN A 1 82 ? -16.572 7.305 17.562 1.00 97.06 82 GLN A C 1
ATOM 562 O O . GLN A 1 82 ? -16.105 7.056 16.452 1.00 97.06 82 GLN A O 1
ATOM 567 N N . LEU A 1 83 ? -16.730 6.353 18.488 1.00 97.12 83 LEU A N 1
ATOM 568 C CA . LEU A 1 83 ? -16.434 4.940 18.231 1.00 97.12 83 LEU A CA 1
ATOM 569 C C . LEU A 1 83 ? -17.336 4.358 17.135 1.00 97.12 83 LEU A C 1
ATOM 571 O O . LEU A 1 83 ? -16.844 3.636 16.267 1.00 97.12 83 LEU A O 1
ATOM 575 N N . GLY A 1 84 ? -18.626 4.705 17.140 1.00 97.06 84 GLY A N 1
ATOM 576 C CA . GLY A 1 84 ? -19.570 4.341 16.082 1.00 97.06 84 GLY A CA 1
ATOM 577 C C . GLY A 1 84 ? -19.138 4.884 14.719 1.00 97.06 84 GLY A C 1
ATOM 578 O O . GLY A 1 84 ? -18.973 4.118 13.775 1.00 97.06 84 GLY A O 1
ATOM 579 N N . GLU A 1 85 ? -18.823 6.179 14.640 1.00 97.81 85 GLU A N 1
ATOM 580 C CA . GLU A 1 85 ? -18.352 6.827 13.408 1.00 97.81 85 GLU A CA 1
ATOM 581 C C . GLU A 1 85 ? -17.039 6.237 12.872 1.00 97.81 85 GLU A C 1
ATOM 583 O O . GLU A 1 85 ? -16.798 6.232 11.662 1.00 97.81 85 GLU A O 1
ATOM 588 N N . ILE A 1 86 ? -16.138 5.788 13.753 1.00 97.81 86 ILE A N 1
ATOM 589 C CA . ILE A 1 86 ? -14.909 5.098 13.339 1.00 97.81 86 ILE A CA 1
ATOM 590 C C . ILE A 1 86 ? -15.261 3.729 12.748 1.00 97.81 86 ILE A C 1
ATOM 592 O O . ILE A 1 86 ? -14.782 3.411 11.659 1.00 97.81 86 ILE A O 1
ATOM 596 N N . CYS A 1 87 ? -16.109 2.946 13.423 1.00 97.94 87 CYS A N 1
ATOM 597 C CA . CYS A 1 87 ? -16.571 1.654 12.915 1.00 97.94 87 CYS A CA 1
ATOM 598 C C . CYS A 1 87 ? -17.229 1.792 11.537 1.00 97.94 87 CYS A C 1
ATOM 600 O O . CYS A 1 87 ? -16.860 1.069 10.613 1.00 97.94 87 CYS A O 1
ATOM 602 N N . ASP A 1 88 ? -18.137 2.754 11.375 1.00 97.88 88 ASP A N 1
ATOM 603 C CA . ASP A 1 88 ? -18.834 2.994 10.111 1.00 97.88 88 ASP A CA 1
ATOM 604 C C . ASP A 1 88 ? -17.862 3.377 8.996 1.00 97.88 88 ASP A C 1
ATOM 606 O O . ASP A 1 88 ? -17.960 2.868 7.880 1.00 97.88 88 ASP A O 1
ATOM 610 N N . ARG A 1 89 ? -16.875 4.234 9.280 1.00 97.81 89 ARG A N 1
ATOM 611 C CA . ARG A 1 89 ? -15.844 4.585 8.294 1.00 97.81 89 ARG A CA 1
ATOM 612 C C . ARG A 1 89 ? -15.027 3.375 7.860 1.00 97.81 89 ARG A C 1
ATOM 614 O O . ARG A 1 89 ? -14.774 3.235 6.670 1.00 97.81 89 ARG A O 1
ATOM 621 N N . VAL A 1 90 ? -14.639 2.506 8.793 1.00 97.12 90 VAL A N 1
ATOM 622 C CA . VAL A 1 90 ? -13.876 1.290 8.473 1.00 97.12 90 VAL A CA 1
ATOM 623 C C . VAL A 1 90 ? -14.717 0.301 7.665 1.00 97.12 90 VAL A C 1
ATOM 625 O O . VAL A 1 90 ? -14.218 -0.263 6.697 1.00 97.12 90 VAL A O 1
ATOM 628 N N . LEU A 1 91 ? -15.995 0.122 8.010 1.00 97.00 91 LEU A N 1
ATOM 629 C CA . LEU A 1 91 ? -16.909 -0.774 7.291 1.00 97.00 91 LEU A CA 1
ATOM 630 C C . LEU A 1 91 ? -17.279 -0.267 5.889 1.00 97.00 91 LEU A C 1
ATOM 632 O O . LEU A 1 91 ? -17.620 -1.073 5.028 1.00 97.00 91 LEU A O 1
ATOM 636 N N . ASN A 1 92 ? -17.195 1.044 5.656 1.00 97.12 92 ASN A N 1
ATOM 637 C CA . ASN A 1 92 ? -17.451 1.664 4.355 1.00 97.12 92 ASN A CA 1
ATOM 638 C C . ASN A 1 92 ? -16.206 1.753 3.452 1.00 97.12 92 ASN A C 1
ATOM 640 O O . ASN A 1 92 ? -16.304 2.271 2.338 1.00 97.12 92 ASN A O 1
ATOM 644 N N . LEU A 1 93 ? -15.039 1.270 3.895 1.00 95.31 93 LEU A N 1
ATOM 645 C CA . LEU A 1 93 ? -13.866 1.178 3.024 1.00 95.31 93 LEU A CA 1
ATOM 646 C C . LEU A 1 93 ? -14.131 0.176 1.888 1.00 95.31 93 LEU A C 1
ATOM 648 O O . LEU A 1 93 ? -14.637 -0.920 2.144 1.00 95.31 93 LEU A O 1
ATOM 652 N N . PRO A 1 94 ? -13.775 0.506 0.633 1.00 93.75 94 PRO A N 1
ATOM 653 C CA . PRO A 1 94 ? -13.932 -0.437 -0.459 1.00 93.75 94 PRO A CA 1
ATOM 654 C C . PRO A 1 94 ? -12.903 -1.570 -0.317 1.00 93.75 94 PRO A C 1
ATOM 656 O O . PRO A 1 94 ? -11.815 -1.385 0.230 1.00 93.75 94 PRO A O 1
ATOM 659 N N . LEU A 1 95 ? -13.249 -2.772 -0.791 1.00 90.44 95 LEU A 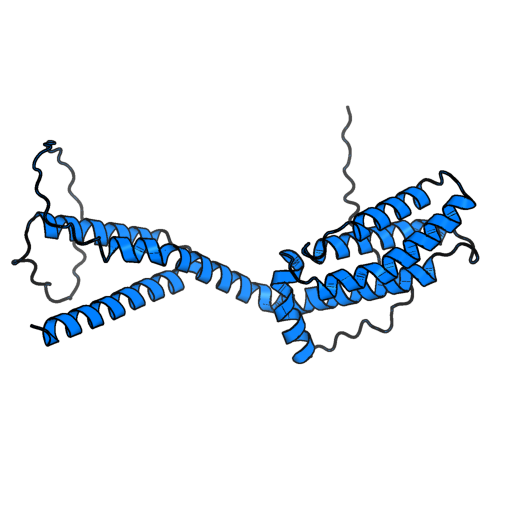N 1
ATOM 660 C CA . LEU A 1 95 ? -12.416 -3.968 -0.586 1.00 90.44 95 LEU A CA 1
ATOM 661 C C . LEU A 1 95 ? -11.069 -3.918 -1.325 1.00 90.44 95 LEU A C 1
ATOM 663 O O . LEU A 1 95 ? -10.159 -4.673 -0.992 1.00 90.44 95 LEU A O 1
ATOM 667 N N . ASP A 1 96 ? -10.947 -3.058 -2.331 1.00 90.06 96 ASP A N 1
ATOM 668 C CA . ASP A 1 96 ? -9.719 -2.805 -3.079 1.00 90.06 96 ASP A CA 1
ATOM 669 C C . ASP A 1 96 ? -8.818 -1.749 -2.422 1.00 90.06 96 ASP A C 1
ATOM 671 O O . ASP A 1 96 ? -7.673 -1.594 -2.851 1.00 90.06 96 ASP A O 1
ATOM 675 N N . ALA A 1 97 ? -9.285 -1.065 -1.369 1.00 91.31 97 ALA A N 1
ATOM 676 C CA . ALA A 1 97 ? -8.493 -0.074 -0.655 1.00 91.31 97 ALA A CA 1
ATOM 677 C C . ALA A 1 97 ? -7.207 -0.679 -0.059 1.00 91.31 97 ALA A C 1
ATOM 679 O O . ALA A 1 97 ? -7.153 -1.871 0.265 1.00 91.31 97 ALA A O 1
ATOM 680 N N . PRO A 1 98 ? -6.173 0.150 0.168 1.00 91.12 98 PRO A N 1
ATOM 681 C CA . PRO A 1 98 ? -4.990 -0.254 0.912 1.00 91.12 98 PRO A CA 1
ATOM 682 C C . PRO A 1 98 ? -5.333 -0.825 2.286 1.00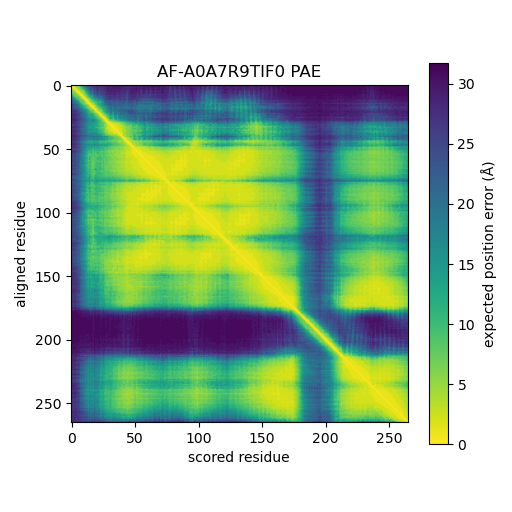 91.12 98 PRO A C 1
ATOM 684 O O . PRO A 1 98 ? -6.030 -0.185 3.079 1.00 91.12 98 PRO A O 1
ATOM 687 N N . LEU A 1 99 ? -4.762 -1.985 2.619 1.00 91.62 99 LEU A N 1
ATOM 688 C CA . LEU A 1 99 ? -4.918 -2.615 3.937 1.00 91.62 99 LEU A CA 1
ATOM 689 C C . LEU A 1 99 ? -4.509 -1.676 5.075 1.00 91.62 99 LEU A C 1
ATOM 691 O O . LEU A 1 99 ? -5.098 -1.687 6.155 1.00 91.62 99 LEU A O 1
ATOM 695 N N . LYS A 1 100 ? -3.520 -0.816 4.810 1.00 91.31 100 LYS A N 1
ATOM 696 C CA . LYS A 1 100 ? -3.054 0.206 5.744 1.00 91.31 100 LYS A CA 1
ATOM 697 C C . LYS A 1 100 ? -4.158 1.172 6.181 1.00 91.31 100 LYS A C 1
ATOM 699 O O . LYS A 1 100 ? -4.158 1.579 7.337 1.00 91.31 100 LYS A O 1
ATOM 704 N N . ALA A 1 101 ? -5.121 1.492 5.313 1.00 93.88 101 ALA A N 1
ATOM 705 C CA . ALA A 1 101 ? -6.247 2.354 5.674 1.00 93.88 101 ALA A CA 1
ATOM 706 C C . ALA A 1 101 ? -7.142 1.695 6.737 1.00 93.88 101 ALA A C 1
ATOM 708 O O . ALA A 1 101 ? -7.485 2.325 7.739 1.00 93.88 101 ALA A O 1
ATOM 709 N N . ALA A 1 102 ? -7.455 0.407 6.564 1.00 94.56 102 ALA A N 1
ATOM 710 C CA . ALA A 1 102 ? -8.201 -0.365 7.553 1.00 94.56 102 ALA A CA 1
ATOM 711 C C . ALA A 1 102 ? -7.405 -0.554 8.852 1.00 94.56 102 ALA A C 1
ATOM 713 O O . ALA A 1 102 ? -7.966 -0.400 9.935 1.00 94.56 102 ALA A O 1
ATOM 714 N N . LEU A 1 103 ? -6.095 -0.816 8.763 1.00 94.69 103 LEU A N 1
ATOM 715 C CA . LEU A 1 103 ? -5.215 -0.915 9.931 1.00 94.69 103 LEU A CA 1
ATOM 716 C C . LEU A 1 103 ? -5.220 0.378 10.757 1.00 94.69 103 LEU A C 1
ATOM 718 O O . LEU A 1 103 ? -5.429 0.324 11.965 1.00 94.69 103 LEU A O 1
ATOM 722 N N . THR A 1 104 ? -5.058 1.540 10.117 1.00 95.25 104 THR A N 1
ATOM 723 C CA . THR A 1 104 ? -5.128 2.840 10.800 1.00 95.25 104 THR A CA 1
ATOM 724 C C . THR A 1 104 ? -6.495 3.062 11.451 1.00 95.25 104 THR A C 1
ATOM 726 O O . THR A 1 104 ? -6.570 3.570 12.568 1.00 95.25 104 THR A O 1
ATOM 729 N N . GLY A 1 105 ? -7.578 2.639 10.793 1.00 96.44 105 GLY A N 1
ATOM 730 C CA . GLY A 1 105 ? -8.919 2.672 11.371 1.00 96.44 105 GLY A CA 1
ATOM 731 C C . GLY A 1 105 ? -9.061 1.800 12.623 1.00 96.44 105 GLY A C 1
ATOM 732 O O . GLY A 1 105 ? -9.606 2.261 13.625 1.00 96.44 105 GLY A O 1
ATOM 733 N N . LEU A 1 106 ? -8.522 0.575 12.604 1.00 96.31 106 LEU A N 1
ATOM 734 C CA . LEU A 1 106 ? -8.494 -0.313 13.771 1.00 96.31 106 LEU A CA 1
ATOM 735 C C . LEU A 1 106 ? -7.668 0.273 14.921 1.00 96.31 106 LEU A C 1
ATOM 737 O O . LEU A 1 106 ? -8.103 0.227 16.066 1.00 96.31 106 LEU A O 1
ATOM 741 N N . GLU A 1 107 ? -6.493 0.833 14.637 1.00 95.56 107 GLU A N 1
ATOM 742 C CA . GLU A 1 107 ? -5.632 1.446 15.657 1.00 95.56 107 GLU A CA 1
ATOM 743 C C . GLU A 1 107 ? -6.307 2.648 16.316 1.00 95.56 107 GLU A C 1
ATOM 745 O O . GLU A 1 107 ? -6.290 2.774 17.541 1.00 95.56 107 GLU A O 1
ATOM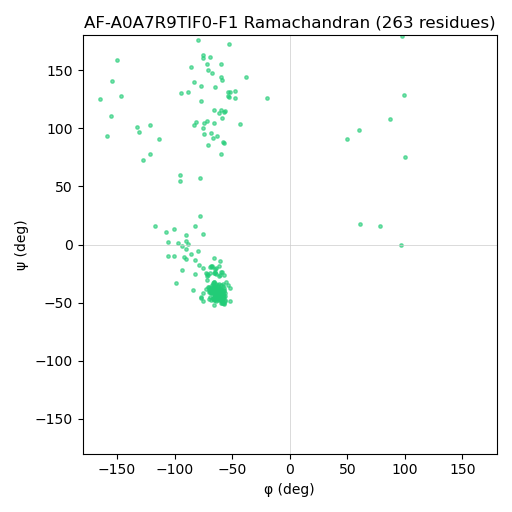 750 N N . LEU A 1 108 ? -6.969 3.489 15.517 1.00 96.44 108 LEU A N 1
ATOM 751 C CA . LEU A 1 108 ? -7.755 4.605 16.026 1.00 96.44 108 LEU A CA 1
ATOM 752 C C . LEU A 1 108 ? -8.935 4.121 16.882 1.00 96.44 108 LEU A C 1
ATOM 754 O O . LEU A 1 108 ? -9.177 4.681 17.952 1.00 96.44 108 LEU A O 1
ATOM 758 N N . LEU A 1 109 ? -9.646 3.079 16.437 1.00 96.38 109 LEU A N 1
ATOM 759 C CA . LEU A 1 109 ? -10.745 2.472 17.189 1.00 96.38 109 LEU A CA 1
ATOM 760 C C . LEU A 1 109 ? -10.261 1.964 18.553 1.00 96.38 109 LEU A C 1
ATOM 762 O O . LEU A 1 109 ? -10.838 2.313 19.580 1.00 96.38 109 LEU A O 1
ATOM 766 N N . LEU A 1 110 ? -9.173 1.189 18.566 1.00 95.38 110 LEU A N 1
ATOM 767 C CA . LEU A 1 110 ? -8.576 0.627 19.778 1.00 95.38 110 LEU A CA 1
ATOM 768 C C . LEU A 1 110 ? -8.108 1.725 20.742 1.00 95.38 110 LEU A C 1
ATOM 770 O O . LEU A 1 110 ? -8.416 1.658 21.931 1.00 95.38 110 LEU A O 1
ATOM 774 N N . ALA A 1 111 ? -7.428 2.760 20.235 1.00 94.12 111 ALA A N 1
ATOM 775 C CA . ALA A 1 111 ? -6.963 3.888 21.044 1.00 94.12 111 ALA A CA 1
ATOM 776 C C . ALA A 1 111 ? -8.124 4.621 21.732 1.00 94.12 111 ALA A C 1
ATOM 778 O O . ALA A 1 111 ? -8.061 4.918 22.923 1.00 94.12 111 ALA A O 1
ATOM 779 N N . ARG A 1 112 ? -9.205 4.901 20.994 1.00 93.19 112 ARG A N 1
ATOM 780 C CA . ARG A 1 112 ? -10.379 5.604 21.536 1.00 93.19 112 ARG A CA 1
ATOM 781 C C . ARG A 1 112 ? -11.179 4.736 22.497 1.00 93.19 112 ARG A C 1
ATOM 783 O O . ARG A 1 112 ? -11.682 5.237 23.499 1.00 93.19 112 ARG A O 1
ATOM 790 N N . ALA A 1 113 ? -11.275 3.441 22.219 1.00 93.88 113 ALA A N 1
ATOM 791 C CA . ALA A 1 113 ? -12.022 2.524 23.062 1.00 93.88 113 ALA A CA 1
ATOM 792 C C . ALA A 1 113 ? -11.302 2.249 24.390 1.00 93.88 113 ALA A C 1
ATOM 794 O O . ALA A 1 113 ? -11.955 1.998 25.398 1.00 93.88 113 ALA A O 1
ATOM 795 N N . GLN A 1 114 ? -9.975 2.389 24.432 1.00 92.50 114 GLN A N 1
ATOM 796 C CA . GLN A 1 114 ? -9.223 2.337 25.683 1.00 92.50 114 GLN A CA 1
ATOM 797 C C . GLN A 1 114 ? -9.657 3.440 26.665 1.00 92.50 114 GLN A C 1
ATOM 799 O O . GLN A 1 114 ? -9.840 3.157 27.844 1.00 92.50 114 GLN A O 1
ATOM 804 N N . THR A 1 115 ? -9.923 4.660 26.183 1.00 93.00 115 THR A N 1
ATOM 805 C CA . THR A 1 115 ? -10.452 5.752 27.022 1.00 93.00 115 THR A CA 1
ATOM 806 C C . THR A 1 115 ? -11.830 5.423 27.603 1.00 93.00 115 THR A C 1
ATOM 808 O O . THR A 1 115 ? -12.132 5.801 28.731 1.00 93.00 115 THR A O 1
ATOM 811 N N . TRP A 1 116 ? -12.672 4.700 26.858 1.00 93.62 116 TRP A N 1
ATOM 812 C CA . TRP A 1 116 ? -13.941 4.194 27.389 1.00 93.62 116 TRP A CA 1
ATOM 813 C C . TRP A 1 116 ? -13.705 3.158 28.495 1.00 93.62 116 TRP A C 1
ATOM 815 O O . TRP A 1 116 ? -14.277 3.272 29.577 1.00 93.62 116 TRP A O 1
ATOM 825 N N . GLU A 1 117 ? -12.815 2.192 28.259 1.00 92.00 117 GLU A N 1
ATOM 826 C CA . GLU A 1 117 ? -12.503 1.116 29.209 1.00 92.00 117 GLU A CA 1
ATOM 827 C C . GLU A 1 117 ? -11.925 1.594 30.545 1.00 92.00 117 GLU A C 1
ATOM 829 O O . GLU A 1 117 ? -12.100 0.919 31.556 1.00 92.00 117 GLU A O 1
ATOM 834 N N . GLU A 1 118 ? -11.251 2.744 30.577 1.00 90.31 118 GLU A N 1
ATOM 835 C CA . GLU A 1 118 ? -10.723 3.331 31.816 1.00 90.31 118 GLU A CA 1
ATOM 836 C C . GLU A 1 118 ? -11.834 3.761 32.789 1.00 90.31 118 GLU A C 1
ATOM 838 O O . GLU A 1 118 ? -11.649 3.691 34.004 1.00 90.31 118 GLU A O 1
ATOM 843 N N . GLY A 1 119 ? -12.990 4.183 32.266 1.00 85.81 119 GLY A N 1
ATOM 844 C CA . GLY A 1 119 ? -14.149 4.613 33.057 1.00 85.81 119 GLY A CA 1
ATOM 845 C C . GLY A 1 119 ? -15.310 3.613 33.086 1.00 85.81 119 GLY A C 1
ATOM 846 O O . GLY A 1 119 ? -16.262 3.796 33.849 1.00 85.81 119 GLY A O 1
ATOM 847 N N . ALA A 1 120 ? -15.262 2.569 32.258 1.00 87.00 120 ALA A N 1
ATOM 848 C CA . ALA A 1 120 ? -16.349 1.619 32.078 1.00 87.00 120 ALA A CA 1
ATOM 849 C C . ALA A 1 120 ? -16.447 0.608 33.232 1.00 87.00 120 ALA A C 1
ATOM 851 O O . ALA A 1 120 ? -15.468 -0.000 33.664 1.00 87.00 120 ALA A O 1
ATOM 852 N N . ALA A 1 121 ? -17.673 0.351 33.694 1.00 89.50 121 ALA A N 1
ATOM 853 C CA . ALA A 1 121 ? -17.944 -0.815 34.531 1.00 89.50 121 ALA A CA 1
ATOM 854 C C . ALA A 1 121 ? -17.878 -2.104 33.691 1.00 89.50 121 ALA A C 1
ATOM 856 O O . ALA A 1 121 ? -18.174 -2.090 32.498 1.00 89.50 121 ALA A O 1
ATOM 857 N N . SER A 1 122 ? -17.606 -3.250 34.324 1.00 86.88 122 SER A N 1
ATOM 858 C CA . SER A 1 122 ? -17.485 -4.552 33.636 1.00 86.88 122 SER A CA 1
ATOM 859 C C . SER A 1 122 ? -18.673 -4.894 32.726 1.00 86.88 122 SER A C 1
ATOM 861 O O . SER A 1 122 ? -18.483 -5.419 31.635 1.00 86.88 122 SER A O 1
ATOM 863 N N . ARG A 1 123 ? -19.899 -4.541 33.135 1.00 89.31 123 ARG A N 1
ATOM 864 C CA . ARG A 1 123 ? -21.134 -4.775 32.360 1.00 89.31 123 ARG A CA 1
ATOM 865 C C . ARG A 1 123 ? -21.227 -4.004 31.032 1.00 89.31 123 ARG A C 1
ATOM 867 O O . ARG A 1 123 ? -22.010 -4.387 30.168 1.00 89.31 123 ARG A O 1
ATOM 874 N N . VAL A 1 124 ? -20.472 -2.917 30.882 1.00 90.75 124 VAL A N 1
ATOM 875 C CA . VAL A 1 124 ? -20.477 -2.031 29.699 1.00 90.75 124 VAL A CA 1
ATOM 876 C C . VAL A 1 124 ? -19.125 -2.027 28.987 1.00 90.75 124 VAL A C 1
ATOM 878 O O . VAL A 1 124 ? -18.844 -1.145 28.177 1.00 90.75 124 VAL A O 1
ATOM 881 N N . SER A 1 125 ? -18.287 -3.018 29.296 1.00 92.44 125 SER A N 1
ATOM 882 C CA . SER A 1 125 ? -17.000 -3.201 28.637 1.00 92.44 125 SER A CA 1
ATOM 883 C C . SER A 1 125 ? -17.188 -3.602 27.169 1.00 92.44 125 SER A C 1
ATOM 885 O O . SER A 1 125 ? -18.156 -4.280 26.809 1.00 92.44 125 SER A O 1
ATOM 887 N N . LEU A 1 126 ? -16.241 -3.157 26.350 1.00 92.38 126 LEU A N 1
ATOM 888 C CA . LEU A 1 126 ? -16.026 -3.458 24.938 1.00 92.38 126 LEU A CA 1
ATOM 889 C C . LEU A 1 126 ? -14.836 -4.415 24.727 1.00 92.38 126 LEU A C 1
ATOM 891 O O . LEU A 1 126 ? -14.445 -4.678 23.591 1.00 92.38 126 LEU A O 1
ATOM 895 N N . ARG A 1 127 ? -14.184 -4.896 25.798 1.00 90.31 127 ARG A N 1
ATOM 896 C CA . ARG A 1 127 ? -12.940 -5.688 25.697 1.00 90.31 127 ARG A CA 1
ATOM 897 C C . ARG A 1 127 ? -13.085 -6.942 24.847 1.00 90.31 127 ARG A C 1
ATOM 899 O O . ARG A 1 127 ? -12.149 -7.272 24.121 1.00 90.31 127 ARG A O 1
ATOM 906 N N . GLU A 1 128 ? -14.216 -7.634 24.941 1.00 89.50 128 GLU A N 1
ATOM 907 C CA . GLU A 1 128 ? -14.449 -8.870 24.190 1.00 89.50 128 GLU A CA 1
ATOM 908 C C . GLU A 1 128 ? -14.481 -8.598 22.682 1.00 89.50 128 GLU A C 1
ATOM 910 O O . GLU A 1 128 ? -13.822 -9.289 21.904 1.00 89.50 128 GLU A O 1
ATOM 915 N N . GLU A 1 129 ? -15.172 -7.538 22.267 1.00 91.56 129 GLU A N 1
ATOM 916 C CA . GLU A 1 129 ? -15.261 -7.115 20.873 1.00 91.56 129 GLU A CA 1
ATOM 917 C C . GLU A 1 129 ? -13.923 -6.558 20.364 1.00 91.56 129 GLU A C 1
ATOM 919 O O . GLU A 1 129 ? -13.493 -6.868 19.249 1.00 91.56 129 GLU A O 1
ATOM 924 N N . LEU A 1 130 ? -13.225 -5.772 21.189 1.00 92.00 130 LEU A N 1
ATOM 925 C CA . LEU A 1 130 ? -11.941 -5.161 20.837 1.00 92.00 130 LEU A CA 1
ATOM 926 C C . LEU A 1 130 ? -10.800 -6.178 20.747 1.00 92.00 130 LEU A C 1
ATOM 928 O O . LEU A 1 130 ? -9.853 -5.943 19.998 1.00 92.00 130 LEU A O 1
ATOM 932 N N . ALA A 1 131 ? -10.874 -7.311 21.450 1.00 93.12 131 ALA A N 1
ATOM 933 C CA . ALA A 1 131 ? -9.848 -8.351 21.389 1.00 93.12 131 ALA A CA 1
ATOM 934 C C . ALA A 1 131 ? -9.662 -8.889 19.960 1.00 93.12 131 ALA A C 1
ATOM 936 O O . ALA A 1 131 ? -8.532 -9.077 19.500 1.00 93.12 131 ALA A O 1
ATOM 937 N N . ALA A 1 132 ? -10.761 -9.076 19.222 1.00 92.69 132 ALA A N 1
ATOM 938 C CA . ALA A 1 132 ? -10.712 -9.520 17.832 1.00 92.69 132 ALA A CA 1
ATOM 939 C C . ALA A 1 132 ? -10.108 -8.447 16.904 1.00 92.69 132 ALA A C 1
ATOM 941 O O . ALA A 1 132 ? -9.275 -8.769 16.052 1.00 92.69 132 ALA A O 1
ATOM 942 N N . CYS A 1 133 ? -10.461 -7.172 17.110 1.00 94.44 133 CYS A N 1
ATOM 943 C CA . CYS A 1 133 ? -9.854 -6.038 16.404 1.00 94.44 133 CYS A CA 1
ATOM 944 C C . CYS A 1 133 ? -8.343 -5.943 16.673 1.00 94.44 133 CYS A C 1
ATOM 946 O O . CYS A 1 133 ? -7.554 -5.797 15.739 1.00 94.44 133 CYS A O 1
ATOM 948 N N . ALA A 1 134 ? -7.928 -6.078 17.936 1.00 94.06 134 ALA A N 1
ATOM 949 C CA . ALA A 1 134 ? -6.531 -6.018 18.355 1.00 94.06 134 ALA A CA 1
ATOM 950 C C . ALA A 1 134 ? -5.699 -7.156 17.754 1.00 94.06 134 ALA A C 1
ATOM 952 O O . ALA A 1 134 ? -4.599 -6.920 17.252 1.00 94.06 134 ALA A O 1
ATOM 953 N N . LYS A 1 135 ? -6.238 -8.381 17.739 1.00 93.44 135 LYS A N 1
ATOM 954 C CA . LYS A 1 135 ? -5.581 -9.537 17.117 1.00 93.44 135 LYS A CA 1
ATOM 955 C C . LYS A 1 135 ? -5.370 -9.336 15.615 1.00 93.44 135 LYS A C 1
ATOM 957 O O . LYS A 1 135 ? -4.300 -9.654 15.095 1.00 93.44 135 LYS A O 1
ATOM 962 N N . LEU A 1 136 ? -6.365 -8.785 14.918 1.00 93.12 136 LEU A N 1
ATOM 963 C CA . LEU A 1 136 ? -6.247 -8.495 13.490 1.00 93.12 136 LEU A CA 1
ATOM 964 C C . LEU A 1 136 ? -5.216 -7.391 13.213 1.00 93.12 136 LEU A C 1
ATOM 966 O O . LEU A 1 136 ? -4.350 -7.573 12.357 1.00 93.12 136 LEU A O 1
ATOM 970 N N . ALA A 1 137 ? -5.254 -6.295 13.977 1.00 93.38 137 ALA A N 1
ATOM 971 C CA . ALA A 1 137 ? -4.276 -5.213 13.870 1.00 93.38 137 ALA A CA 1
ATOM 972 C C . ALA A 1 137 ? -2.844 -5.725 14.102 1.00 93.38 137 ALA A C 1
ATOM 974 O O . ALA A 1 137 ? -1.937 -5.427 13.322 1.00 93.38 137 ALA A O 1
ATOM 975 N N . LEU A 1 138 ? -2.651 -6.572 15.119 1.00 91.44 138 LEU A N 1
ATOM 976 C CA . LEU A 1 138 ? -1.356 -7.177 15.411 1.00 91.44 138 LEU A CA 1
ATOM 977 C C . LEU A 1 138 ? -0.864 -8.071 14.266 1.00 91.44 138 LEU A C 1
ATOM 979 O O . LEU A 1 138 ? 0.284 -7.942 13.841 1.00 91.44 138 LEU A O 1
ATOM 983 N N . ARG A 1 139 ? -1.727 -8.939 13.725 1.00 90.31 139 ARG A N 1
ATOM 984 C CA . ARG A 1 139 ? -1.397 -9.791 12.571 1.00 90.31 139 ARG A CA 1
ATOM 985 C C . ARG A 1 139 ? -0.925 -8.958 11.378 1.00 90.31 139 ARG A C 1
ATOM 987 O O . ARG A 1 139 ? 0.051 -9.327 10.724 1.00 90.31 139 ARG A O 1
ATOM 994 N N . TRP A 1 140 ? -1.607 -7.857 11.070 1.00 91.25 140 TRP A N 1
ATOM 995 C CA . TRP A 1 140 ? -1.217 -6.988 9.959 1.00 91.25 140 TRP A CA 1
ATOM 996 C C . TRP A 1 140 ? 0.090 -6.243 10.229 1.00 91.25 140 TRP A C 1
ATOM 998 O O . TRP A 1 140 ? 0.927 -6.186 9.331 1.00 91.25 140 TRP A O 1
ATOM 1008 N N . ARG A 1 141 ? 0.343 -5.788 11.462 1.00 91.25 141 ARG A N 1
ATOM 1009 C CA . ARG A 1 141 ? 1.642 -5.210 11.851 1.00 91.25 141 ARG A CA 1
ATOM 1010 C C . ARG A 1 141 ? 2.790 -6.204 11.746 1.00 91.25 141 ARG A C 1
ATOM 1012 O O . ARG A 1 141 ? 3.836 -5.869 11.202 1.00 91.25 141 ARG A O 1
ATOM 1019 N N . GLN A 1 142 ? 2.596 -7.439 12.202 1.00 86.81 142 GLN A N 1
ATOM 1020 C CA . GLN A 1 142 ? 3.599 -8.495 12.047 1.00 86.81 142 GLN A CA 1
ATOM 1021 C C . GLN A 1 142 ? 3.916 -8.748 10.570 1.00 86.81 142 GLN A C 1
ATOM 1023 O O . GLN A 1 142 ? 5.079 -8.886 10.201 1.00 86.81 142 GLN A O 1
ATOM 1028 N N . ARG A 1 143 ? 2.896 -8.768 9.705 1.00 85.38 143 ARG A N 1
ATOM 1029 C CA . ARG A 1 143 ? 3.099 -8.890 8.256 1.00 85.38 143 ARG A CA 1
ATOM 1030 C C . ARG A 1 143 ? 3.820 -7.684 7.663 1.00 85.38 143 ARG A C 1
ATOM 1032 O O . ARG A 1 143 ? 4.713 -7.886 6.852 1.00 85.38 143 ARG A O 1
ATOM 1039 N N . GLU A 1 144 ? 3.480 -6.463 8.073 1.00 85.38 144 GLU A N 1
ATOM 1040 C CA . GLU A 1 144 ? 4.182 -5.248 7.636 1.00 85.38 144 GLU A CA 1
ATOM 1041 C C . GLU A 1 144 ? 5.675 -5.356 7.969 1.00 85.38 144 GLU A C 1
ATOM 1043 O O . GLU A 1 144 ? 6.512 -5.245 7.074 1.00 85.38 144 GLU A O 1
ATOM 1048 N N . LEU A 1 145 ? 6.000 -5.679 9.225 1.00 84.94 145 LEU A N 1
ATOM 1049 C CA . LEU A 1 145 ? 7.373 -5.836 9.709 1.00 84.94 145 LEU A CA 1
ATOM 1050 C C . LEU A 1 145 ? 8.143 -6.933 8.965 1.00 84.94 145 LEU A C 1
ATOM 1052 O O . LEU A 1 145 ? 9.307 -6.730 8.627 1.00 84.94 145 LEU A O 1
ATOM 1056 N N . ARG A 1 146 ? 7.498 -8.060 8.640 1.00 83.88 146 ARG A N 1
ATOM 1057 C CA . ARG A 1 146 ? 8.124 -9.136 7.848 1.00 83.88 146 ARG A CA 1
ATOM 1058 C C . ARG A 1 146 ? 8.564 -8.683 6.456 1.00 83.88 146 ARG A C 1
ATOM 1060 O O . ARG A 1 146 ? 9.525 -9.220 5.924 1.00 83.88 146 ARG A O 1
ATOM 1067 N N . THR A 1 147 ? 7.928 -7.662 5.879 1.00 81.38 147 THR A N 1
ATOM 1068 C CA . THR A 1 147 ? 8.337 -7.129 4.565 1.00 81.38 147 THR A CA 1
ATOM 1069 C C . THR A 1 147 ? 9.500 -6.140 4.629 1.00 81.38 147 THR A C 1
ATOM 1071 O O . THR A 1 147 ? 10.091 -5.819 3.593 1.00 81.38 147 THR A O 1
ATOM 1074 N N . TRP A 1 148 ? 9.853 -5.641 5.820 1.00 85.56 148 TRP A N 1
ATOM 1075 C CA . TRP A 1 148 ? 10.872 -4.601 5.980 1.00 85.56 148 TRP A CA 1
ATOM 1076 C C . TRP A 1 148 ? 12.249 -4.973 5.413 1.00 85.56 148 TRP A C 1
ATOM 1078 O O . TRP A 1 148 ? 12.832 -4.131 4.721 1.00 85.56 148 TRP A O 1
ATOM 1088 N N . PRO A 1 149 ? 12.759 -6.210 5.591 1.00 84.50 149 PRO A N 1
ATOM 1089 C CA . PRO A 1 149 ? 14.038 -6.618 5.009 1.00 84.50 149 PRO A CA 1
ATOM 1090 C C . PRO A 1 149 ? 14.106 -6.476 3.480 1.00 84.50 149 PRO A C 1
ATOM 1092 O O . PRO A 1 149 ? 15.186 -6.273 2.929 1.00 84.50 149 PRO A O 1
ATOM 1095 N N . ARG A 1 150 ? 12.967 -6.531 2.773 1.00 80.69 150 ARG A N 1
ATOM 1096 C CA . ARG A 1 150 ? 12.905 -6.437 1.304 1.00 80.69 150 ARG A CA 1
ATOM 1097 C C . ARG A 1 150 ? 12.581 -5.049 0.766 1.00 80.69 150 ARG A C 1
ATOM 1099 O O . ARG A 1 150 ? 12.531 -4.873 -0.452 1.00 80.69 150 ARG A O 1
ATOM 1106 N N . LEU A 1 151 ? 12.406 -4.041 1.622 1.00 82.31 151 LEU A N 1
ATOM 1107 C CA . LEU A 1 151 ? 12.069 -2.682 1.176 1.00 82.31 151 LEU A CA 1
ATOM 1108 C C . LEU A 1 151 ? 13.103 -2.109 0.201 1.00 82.31 151 LEU A C 1
ATOM 1110 O O . LEU A 1 151 ? 12.725 -1.456 -0.774 1.00 82.31 151 LEU A O 1
ATOM 1114 N N . LEU A 1 152 ? 14.391 -2.395 0.420 1.00 85.81 152 LEU A N 1
ATOM 1115 C CA . LEU A 1 152 ? 15.457 -1.945 -0.473 1.00 85.81 152 LEU A CA 1
ATOM 1116 C C . LEU A 1 152 ? 15.409 -2.659 -1.832 1.00 85.81 152 LEU A C 1
ATOM 1118 O O . LEU A 1 152 ? 15.548 -2.008 -2.865 1.00 85.81 152 LEU A O 1
ATOM 1122 N N . ALA A 1 153 ? 15.141 -3.969 -1.845 1.00 86.75 153 ALA A N 1
ATOM 1123 C CA . ALA A 1 153 ? 14.975 -4.733 -3.082 1.00 86.75 153 ALA A CA 1
ATOM 1124 C C . ALA A 1 153 ? 13.790 -4.203 -3.906 1.00 86.75 153 ALA A C 1
ATOM 1126 O O . ALA A 1 153 ? 13.946 -3.904 -5.085 1.00 86.75 153 ALA A O 1
ATOM 1127 N N . ARG A 1 154 ? 12.642 -3.948 -3.264 1.00 84.31 154 ARG A N 1
ATOM 1128 C CA . ARG A 1 154 ? 11.479 -3.325 -3.921 1.00 84.31 154 ARG A CA 1
ATOM 1129 C C . ARG A 1 154 ? 11.772 -1.914 -4.428 1.00 84.31 154 ARG A C 1
ATOM 1131 O O . ARG A 1 154 ? 11.271 -1.502 -5.470 1.00 84.31 154 ARG A O 1
ATOM 1138 N N . ALA A 1 155 ? 12.569 -1.133 -3.698 1.00 86.88 155 ALA A N 1
ATOM 1139 C CA . ALA A 1 155 ? 13.023 0.168 -4.181 1.00 86.88 155 ALA A CA 1
ATOM 1140 C C . ALA A 1 155 ? 13.866 0.027 -5.458 1.00 86.88 155 ALA A C 1
ATOM 1142 O O . ALA A 1 155 ? 13.599 0.736 -6.428 1.00 86.88 155 ALA A O 1
ATOM 1143 N N . ALA A 1 156 ? 14.804 -0.923 -5.493 1.00 89.69 156 ALA A N 1
ATOM 1144 C CA . ALA A 1 156 ? 15.597 -1.220 -6.683 1.00 89.69 156 ALA A CA 1
ATOM 1145 C C . ALA A 1 156 ? 14.718 -1.679 -7.863 1.00 89.69 156 ALA A C 1
ATOM 1147 O O . ALA A 1 156 ? 14.829 -1.128 -8.955 1.00 89.69 156 ALA A O 1
ATOM 1148 N N . GLU A 1 157 ? 13.776 -2.600 -7.640 1.00 89.88 157 GLU A N 1
ATOM 1149 C CA . GLU A 1 157 ? 12.816 -3.063 -8.655 1.00 89.88 157 GLU A CA 1
ATOM 1150 C C . GLU A 1 157 ? 11.988 -1.908 -9.244 1.00 89.88 157 GLU A C 1
ATOM 1152 O O . GLU A 1 157 ? 11.782 -1.849 -10.456 1.00 89.88 157 GLU A O 1
ATOM 1157 N N . ARG A 1 158 ? 11.564 -0.936 -8.422 1.00 90.00 158 ARG A N 1
ATOM 1158 C CA . ARG A 1 158 ? 10.857 0.267 -8.902 1.00 90.00 158 ARG A CA 1
ATOM 1159 C C . ARG A 1 158 ? 11.722 1.132 -9.818 1.00 90.00 158 ARG A C 1
ATOM 1161 O O . ARG A 1 158 ? 11.205 1.653 -10.808 1.00 90.00 158 ARG A O 1
ATOM 1168 N N . HIS A 1 159 ? 13.016 1.274 -9.526 1.00 93.31 159 HIS A N 1
ATOM 1169 C CA . HIS A 1 159 ? 13.945 1.965 -10.424 1.00 93.31 159 HIS A CA 1
ATOM 1170 C C . HIS A 1 159 ? 14.109 1.209 -11.748 1.00 93.31 159 HIS A C 1
ATOM 1172 O O . HIS A 1 159 ? 13.992 1.816 -12.812 1.00 93.31 159 HIS A O 1
ATOM 1178 N N . VAL A 1 160 ? 14.265 -0.118 -11.707 1.00 94.06 160 VAL A N 1
ATOM 1179 C CA . VAL A 1 160 ? 14.330 -0.959 -12.917 1.00 94.06 160 VAL A CA 1
ATOM 1180 C C . VAL A 1 160 ? 13.056 -0.814 -13.760 1.00 94.06 160 VAL A C 1
ATOM 1182 O O . VAL A 1 160 ? 13.122 -0.511 -14.952 1.00 94.06 160 VAL A O 1
ATOM 1185 N N . ALA A 1 161 ? 11.878 -0.939 -13.143 1.00 93.19 161 ALA A N 1
ATOM 1186 C CA . ALA A 1 161 ? 10.595 -0.788 -13.827 1.00 93.19 161 ALA A CA 1
ATOM 1187 C C . ALA A 1 161 ? 10.427 0.608 -14.447 1.00 93.19 161 ALA A C 1
ATOM 1189 O O . ALA A 1 161 ? 9.885 0.746 -15.545 1.00 93.19 161 ALA A O 1
ATOM 1190 N N . ARG A 1 162 ? 10.911 1.657 -13.769 1.00 92.56 162 ARG A N 1
ATOM 1191 C CA . ARG A 1 162 ? 10.911 3.026 -14.297 1.00 92.56 162 ARG A CA 1
ATOM 1192 C C . ARG A 1 162 ? 11.824 3.169 -15.512 1.00 92.56 162 ARG A C 1
ATOM 1194 O O . ARG A 1 162 ? 11.392 3.779 -16.489 1.00 92.56 162 ARG A O 1
ATOM 1201 N N . ALA A 1 163 ? 13.021 2.580 -15.489 1.00 94.00 163 ALA A N 1
ATOM 1202 C CA . ALA A 1 163 ? 13.926 2.568 -16.637 1.00 94.00 163 ALA A CA 1
ATOM 1203 C C . ALA A 1 163 ? 13.260 1.919 -17.866 1.00 94.00 163 ALA A C 1
ATOM 1205 O O . ALA A 1 163 ? 13.262 2.500 -18.952 1.00 94.00 163 ALA A O 1
ATOM 1206 N N . HIS A 1 164 ? 12.579 0.783 -17.689 1.00 94.31 164 HIS A N 1
ATOM 1207 C CA . HIS A 1 164 ? 11.913 0.064 -18.784 1.00 94.31 164 HIS A CA 1
ATOM 1208 C C . HIS A 1 164 ? 10.760 0.834 -19.452 1.00 94.31 164 HIS A C 1
ATOM 1210 O O . HIS A 1 164 ? 10.442 0.560 -20.608 1.00 94.31 164 HIS A O 1
ATOM 1216 N N . ARG A 1 165 ? 10.165 1.851 -18.807 1.00 94.31 165 ARG A N 1
ATOM 1217 C CA . ARG A 1 165 ? 9.131 2.701 -19.444 1.00 94.31 165 ARG A CA 1
ATOM 1218 C C . ARG A 1 165 ? 9.636 3.407 -20.705 1.00 94.31 165 ARG A C 1
ATOM 1220 O O . ARG A 1 165 ? 8.843 3.763 -21.572 1.00 94.31 165 ARG A O 1
ATOM 1227 N N . THR A 1 166 ? 10.950 3.596 -20.810 1.00 93.00 166 THR A N 1
ATOM 1228 C CA . THR A 1 166 ? 11.603 4.242 -21.957 1.00 93.00 166 THR A CA 1
ATOM 1229 C C . THR A 1 166 ? 11.778 3.321 -23.167 1.00 93.00 166 THR A C 1
ATOM 1231 O O . THR A 1 166 ? 12.144 3.804 -24.236 1.00 93.00 166 THR A O 1
ATOM 1234 N N . TRP A 1 167 ? 11.440 2.030 -23.049 1.00 95.31 167 TRP A N 1
ATOM 1235 C CA . TRP A 1 167 ? 11.593 1.041 -24.120 1.00 95.31 167 TRP A CA 1
ATOM 1236 C C . TRP A 1 167 ? 10.958 1.484 -25.443 1.00 95.31 167 TRP A C 1
ATOM 1238 O O . TRP A 1 167 ? 11.625 1.484 -26.471 1.00 95.31 167 TRP A O 1
ATOM 1248 N N . PHE A 1 168 ? 9.704 1.953 -25.434 1.00 93.81 168 PHE A N 1
ATOM 1249 C CA . PHE A 1 168 ? 9.034 2.398 -26.665 1.00 93.81 168 PHE A CA 1
ATOM 1250 C C . PHE A 1 168 ? 9.681 3.643 -27.287 1.00 93.81 168 PHE A C 1
ATOM 1252 O O . PHE A 1 168 ? 9.659 3.799 -28.508 1.00 93.81 168 PHE A O 1
ATOM 1259 N N . ALA A 1 169 ? 10.235 4.539 -26.465 1.00 92.25 169 ALA A N 1
ATOM 1260 C CA . ALA A 1 169 ? 10.926 5.731 -26.948 1.00 92.25 169 ALA A CA 1
ATOM 1261 C C . ALA A 1 169 ? 12.251 5.351 -27.624 1.00 92.25 169 ALA A C 1
ATOM 1263 O O . ALA A 1 169 ? 12.491 5.772 -28.753 1.00 92.25 169 ALA A O 1
ATOM 1264 N N . LEU A 1 170 ? 13.043 4.482 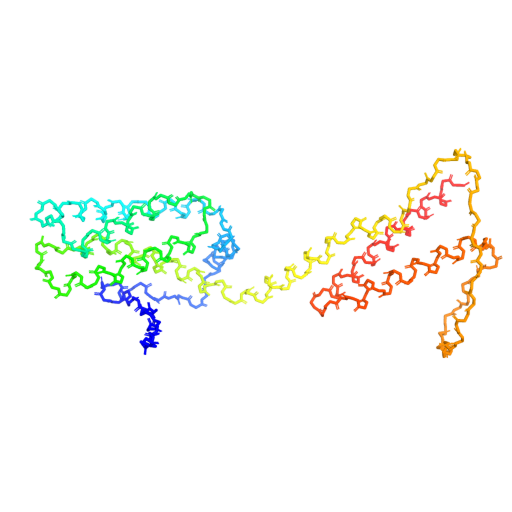-26.988 1.00 92.94 170 LEU A N 1
ATOM 1265 C CA . LEU A 1 170 ? 14.271 3.932 -27.568 1.00 92.94 170 LEU A CA 1
ATOM 1266 C C . LEU A 1 170 ? 13.993 3.140 -28.844 1.00 92.94 170 LEU A C 1
ATOM 1268 O O . LEU A 1 170 ? 14.658 3.355 -29.850 1.00 92.94 170 LEU A O 1
ATOM 1272 N N . HIS A 1 171 ? 12.964 2.290 -28.846 1.00 92.50 171 HIS A N 1
ATOM 1273 C CA . HIS A 1 171 ? 12.576 1.545 -30.039 1.00 92.50 171 HIS A CA 1
ATOM 1274 C C . HIS A 1 171 ? 12.260 2.490 -31.206 1.00 92.50 171 HIS A C 1
ATOM 1276 O O . HIS A 1 171 ? 12.710 2.261 -32.321 1.00 92.50 171 HIS A O 1
ATOM 1282 N N . ARG A 1 172 ? 11.496 3.566 -30.975 1.00 91.12 172 ARG A N 1
ATOM 1283 C CA . ARG A 1 172 ? 11.174 4.555 -32.022 1.00 91.12 172 ARG A CA 1
ATOM 1284 C C . ARG A 1 172 ? 12.398 5.333 -32.500 1.00 91.12 172 ARG A C 1
ATOM 1286 O O . ARG A 1 172 ? 12.481 5.621 -33.689 1.00 91.12 172 ARG A O 1
ATOM 1293 N N . LEU A 1 173 ? 13.309 5.669 -31.589 1.00 90.75 173 LEU A N 1
ATOM 1294 C CA . LEU A 1 173 ? 14.553 6.372 -31.901 1.00 90.75 173 LEU A CA 1
ATOM 1295 C C . LEU A 1 173 ? 15.476 5.512 -32.775 1.00 90.75 173 LEU A C 1
ATOM 1297 O O . LEU A 1 173 ? 16.006 5.995 -33.769 1.00 90.75 173 LEU A O 1
ATOM 1301 N N . LEU A 1 174 ? 15.637 4.237 -32.416 1.00 89.62 174 LEU A N 1
ATOM 1302 C CA . LEU A 1 174 ? 16.542 3.302 -33.088 1.00 89.62 174 LEU A CA 1
ATOM 1303 C C . LEU A 1 174 ? 15.930 2.675 -34.348 1.00 89.62 174 LEU A C 1
ATOM 1305 O O . LEU A 1 174 ? 16.651 2.262 -35.253 1.00 89.62 174 LEU A O 1
ATOM 1309 N N . ARG A 1 175 ? 14.598 2.604 -34.421 1.00 86.56 175 ARG A N 1
ATOM 1310 C CA . ARG A 1 175 ? 13.835 2.075 -35.559 1.00 86.56 175 ARG A CA 1
ATOM 1311 C C . ARG A 1 175 ? 12.785 3.098 -35.991 1.00 86.56 175 ARG A C 1
ATOM 1313 O O . ARG A 1 175 ? 11.589 2.901 -35.734 1.00 86.56 175 ARG A O 1
ATOM 1320 N N . PRO A 1 176 ? 13.202 4.198 -36.638 1.00 78.44 176 PRO A N 1
ATOM 1321 C CA . PRO A 1 176 ? 12.253 5.148 -37.189 1.00 78.44 176 PRO A CA 1
ATOM 1322 C C . PRO A 1 176 ? 11.340 4.431 -38.201 1.00 78.44 176 PRO A C 1
ATOM 1324 O O . PRO A 1 176 ? 11.806 3.558 -38.944 1.00 78.44 176 PRO A O 1
ATOM 1327 N N . PRO A 1 177 ? 10.034 4.761 -38.253 1.00 70.81 177 PRO A N 1
ATOM 1328 C CA . PRO A 1 177 ? 9.134 4.199 -39.250 1.00 70.81 177 PRO A CA 1
ATOM 1329 C C . PRO A 1 177 ? 9.726 4.437 -40.637 1.00 70.81 177 PRO A C 1
ATOM 1331 O O . PRO A 1 177 ? 10.073 5.571 -40.970 1.00 70.81 177 PRO A O 1
ATOM 1334 N N . ARG A 1 178 ? 9.849 3.379 -41.448 1.00 61.72 178 ARG A N 1
ATOM 1335 C CA . ARG A 1 178 ? 10.282 3.520 -42.841 1.00 61.72 178 ARG A CA 1
ATOM 1336 C C . ARG A 1 178 ? 9.279 4.449 -43.511 1.00 61.72 178 ARG A C 1
ATOM 1338 O O . ARG A 1 178 ? 8.122 4.068 -43.683 1.00 61.72 178 ARG A O 1
ATOM 1345 N N . ALA A 1 179 ? 9.695 5.674 -43.824 1.00 57.56 179 ALA A N 1
ATOM 1346 C CA . ALA A 1 179 ? 8.859 6.587 -44.577 1.00 57.56 179 ALA A CA 1
ATOM 1347 C C . ALA A 1 179 ? 8.488 5.866 -45.876 1.00 57.56 179 ALA A C 1
ATOM 1349 O O . ALA A 1 179 ? 9.366 5.539 -46.678 1.00 57.56 179 ALA A O 1
ATOM 1350 N N . SER A 1 180 ? 7.200 5.568 -46.071 1.00 40.75 180 SER A N 1
ATOM 1351 C CA . SER A 1 180 ? 6.709 5.220 -47.396 1.00 40.75 180 SER A CA 1
ATOM 1352 C C . SER A 1 180 ? 7.165 6.346 -48.307 1.00 40.75 180 SER A C 1
ATOM 1354 O O . SER A 1 180 ? 6.930 7.512 -47.989 1.00 40.75 180 SER A O 1
ATOM 1356 N N . SER A 1 181 ? 7.848 6.016 -49.393 1.00 41.12 181 SER A N 1
ATOM 1357 C CA . SER A 1 181 ? 8.256 6.957 -50.424 1.00 41.12 181 SER A CA 1
ATOM 1358 C C . SER A 1 181 ? 7.023 7.629 -51.045 1.00 41.12 181 SER A C 1
ATOM 1360 O O . SER A 1 181 ? 6.580 7.273 -52.131 1.00 41.12 181 SER A O 1
ATOM 1362 N N . SER A 1 182 ? 6.440 8.600 -50.353 1.00 34.41 182 SER A N 1
ATOM 1363 C CA . SER A 1 182 ? 5.509 9.573 -50.891 1.00 34.41 182 SER A CA 1
ATOM 1364 C C . SER A 1 182 ? 6.215 10.913 -50.805 1.00 34.41 182 SER A C 1
ATOM 1366 O O . SER A 1 182 ? 6.203 11.606 -49.790 1.00 34.41 182 SER A O 1
ATOM 1368 N N . SER A 1 183 ? 6.905 11.214 -51.899 1.00 37.28 183 SER A N 1
ATOM 1369 C CA . SER A 1 183 ? 7.281 12.548 -52.344 1.00 37.28 183 SER A CA 1
ATOM 1370 C C . SER A 1 183 ? 6.444 13.671 -51.724 1.00 37.28 183 SER A C 1
ATOM 1372 O O . SER A 1 183 ? 5.232 13.688 -51.923 1.00 37.28 183 SER A O 1
ATOM 1374 N N . THR A 1 184 ? 7.088 14.662 -51.103 1.00 29.42 184 THR A N 1
ATOM 1375 C CA . THR A 1 184 ? 6.864 16.093 -51.384 1.00 29.42 184 THR A CA 1
ATOM 1376 C C . THR A 1 184 ? 8.003 16.919 -50.781 1.00 29.42 184 THR A C 1
ATOM 1378 O O . THR A 1 184 ? 8.340 16.813 -49.609 1.00 29.42 184 THR A O 1
ATOM 1381 N N . LYS A 1 185 ? 8.624 17.726 -51.644 1.00 36.19 185 LYS A N 1
ATOM 1382 C CA . LYS A 1 185 ? 9.731 18.644 -51.365 1.00 36.19 185 LYS A CA 1
ATOM 1383 C C . LYS A 1 185 ? 9.307 19.842 -50.498 1.00 36.19 185 LYS A C 1
ATOM 1385 O O . LYS A 1 185 ? 8.177 20.305 -50.600 1.00 36.19 185 LYS A O 1
ATOM 1390 N N . LYS A 1 186 ? 10.348 20.460 -49.914 1.00 31.41 186 LYS A N 1
ATOM 1391 C CA . LYS A 1 186 ? 10.536 21.881 -49.536 1.00 31.41 186 LYS A CA 1
ATOM 1392 C C . LYS A 1 186 ? 10.028 22.335 -48.159 1.00 31.41 186 LYS A C 1
ATOM 1394 O O . LYS A 1 186 ? 8.886 22.748 -48.021 1.00 31.41 186 LYS A O 1
ATOM 1399 N N . SER A 1 187 ? 10.989 22.597 -47.272 1.00 29.45 187 SER A N 1
ATOM 1400 C CA . SER A 1 187 ? 11.153 23.942 -46.702 1.00 29.45 187 SER A CA 1
ATOM 1401 C C . SER A 1 187 ? 12.590 24.191 -46.240 1.00 29.45 187 SER A C 1
ATOM 1403 O O . SER A 1 187 ? 13.280 23.316 -45.740 1.00 29.45 187 SER A O 1
ATOM 1405 N N . LYS A 1 188 ? 13.020 25.419 -46.507 1.00 35.44 188 LYS A N 1
ATOM 1406 C CA . LYS A 1 188 ? 14.352 26.015 -46.426 1.00 35.44 188 LYS A CA 1
ATOM 1407 C C . LYS A 1 188 ? 14.522 26.711 -45.068 1.00 35.44 188 LYS A C 1
ATOM 1409 O O . LYS A 1 188 ? 13.708 27.575 -44.765 1.00 35.44 188 LYS A O 1
ATOM 1414 N N . SER A 1 189 ? 15.604 26.457 -44.336 1.00 31.28 189 SER A N 1
ATOM 1415 C CA . SER A 1 189 ? 16.123 27.360 -43.284 1.00 31.28 189 SER A CA 1
ATOM 1416 C C . SER A 1 189 ? 17.603 27.046 -43.045 1.00 31.28 189 SER A C 1
ATOM 1418 O O . SER A 1 189 ? 17.938 26.001 -42.511 1.00 31.28 189 SER A O 1
ATOM 1420 N N . LYS A 1 190 ? 18.520 27.747 -43.717 1.00 32.19 190 LYS A N 1
ATOM 1421 C CA . LYS A 1 190 ? 19.257 28.931 -43.230 1.00 32.19 190 LYS A CA 1
ATOM 1422 C C . LYS A 1 190 ? 20.108 28.642 -41.979 1.00 32.19 190 LYS A C 1
ATOM 1424 O O . LYS A 1 190 ? 19.617 28.671 -40.861 1.00 32.19 190 LYS A O 1
ATOM 1429 N N . SER A 1 191 ? 21.394 28.428 -42.260 1.00 31.70 191 SER A N 1
ATOM 1430 C CA . SER A 1 191 ? 22.561 28.380 -41.371 1.00 31.70 191 SER A CA 1
ATOM 1431 C C . SER A 1 191 ? 22.553 29.403 -40.225 1.00 31.70 191 SER A C 1
ATOM 1433 O O . SER A 1 191 ? 22.206 30.571 -40.435 1.00 31.70 191 SER A O 1
ATOM 1435 N N . LYS A 1 192 ? 23.070 28.981 -39.062 1.00 30.12 192 LYS A N 1
ATOM 1436 C CA . LYS A 1 192 ? 23.917 29.823 -38.211 1.00 30.12 192 LYS A CA 1
ATOM 1437 C C . LYS A 1 192 ? 24.969 28.961 -37.498 1.00 30.12 192 LYS A C 1
ATOM 1439 O O . LYS A 1 192 ? 24.636 27.937 -36.917 1.00 30.12 192 LYS A O 1
ATOM 1444 N N . SER A 1 193 ? 26.221 29.380 -37.635 1.00 32.38 193 SER A N 1
ATOM 1445 C CA . SER A 1 193 ? 27.451 28.776 -37.120 1.00 32.38 193 SER A CA 1
ATOM 1446 C C . SER A 1 193 ? 27.712 29.074 -35.638 1.00 32.38 193 SER A C 1
ATOM 1448 O O . SER A 1 193 ? 27.076 29.971 -35.080 1.00 32.38 193 SER A O 1
ATOM 1450 N N . ALA A 1 194 ? 28.793 28.448 -35.145 1.00 33.59 194 ALA A N 1
ATOM 1451 C CA . ALA A 1 194 ? 29.545 28.643 -33.894 1.00 33.59 194 ALA A CA 1
ATOM 1452 C C . ALA A 1 194 ? 29.153 27.621 -32.804 1.00 33.59 194 ALA A C 1
ATOM 1454 O O . ALA A 1 194 ? 27.967 27.421 -32.575 1.00 33.59 194 ALA A O 1
ATOM 1455 N N . THR A 1 195 ? 30.064 26.899 -32.149 1.00 31.47 195 THR A N 1
ATOM 1456 C CA . THR A 1 195 ? 31.487 27.148 -31.836 1.00 31.47 195 THR A CA 1
ATOM 1457 C C . THR A 1 195 ? 32.291 25.845 -31.748 1.00 31.47 195 THR A C 1
ATOM 1459 O O . THR A 1 195 ? 31.723 24.775 -31.539 1.00 31.47 195 THR A O 1
ATOM 1462 N N . ASP A 1 196 ? 33.605 26.003 -31.907 1.00 38.97 196 ASP A N 1
ATOM 1463 C CA . ASP A 1 196 ? 34.687 25.068 -31.590 1.00 38.97 196 ASP A CA 1
ATOM 1464 C C . ASP A 1 196 ? 34.651 24.534 -30.142 1.00 38.97 196 ASP A C 1
ATOM 1466 O O . ASP A 1 196 ? 33.886 25.021 -29.310 1.00 38.97 196 ASP A O 1
ATOM 1470 N N . ASP A 1 197 ? 35.541 23.564 -29.893 1.00 35.69 197 ASP A N 1
ATOM 1471 C CA . ASP A 1 197 ? 35.922 22.927 -28.620 1.00 35.69 197 ASP A CA 1
ATOM 1472 C C . ASP A 1 197 ? 35.288 21.551 -28.335 1.00 35.69 197 ASP A C 1
ATOM 1474 O O . ASP A 1 197 ? 34.428 21.378 -27.473 1.00 35.69 197 ASP A O 1
ATOM 1478 N N . ALA A 1 198 ? 35.800 20.527 -29.027 1.00 40.25 198 ALA A N 1
ATOM 1479 C CA . ALA A 1 198 ? 35.791 19.150 -28.536 1.00 40.25 198 ALA A CA 1
ATOM 1480 C C . ALA A 1 198 ? 37.239 18.645 -28.467 1.00 40.25 198 ALA A C 1
ATOM 1482 O O . ALA A 1 198 ? 37.857 18.328 -29.484 1.00 40.25 198 ALA A O 1
ATOM 1483 N N . GLU A 1 199 ? 37.770 18.620 -27.245 1.00 35.28 199 GLU A N 1
ATOM 1484 C CA . GLU A 1 199 ? 39.012 17.948 -26.866 1.00 35.28 199 GLU A CA 1
ATOM 1485 C C . GLU A 1 199 ? 39.032 16.519 -27.427 1.00 35.28 199 GLU A C 1
ATOM 1487 O O . GLU A 1 199 ? 38.102 15.733 -27.226 1.00 35.28 199 GLU A O 1
ATOM 1492 N N . ALA A 1 200 ? 40.094 16.196 -28.163 1.00 34.25 200 ALA A N 1
ATOM 1493 C CA . ALA A 1 200 ? 40.271 14.908 -28.811 1.00 34.25 200 ALA A CA 1
ATOM 1494 C C . ALA A 1 200 ? 40.495 13.807 -27.763 1.00 34.25 200 ALA A C 1
ATOM 1496 O O . ALA A 1 200 ? 41.612 13.561 -27.312 1.00 34.25 200 ALA A O 1
ATOM 1497 N N . PHE A 1 201 ? 39.418 13.114 -27.397 1.00 33.56 201 PHE A N 1
ATOM 1498 C CA . PHE A 1 201 ? 39.496 11.807 -26.760 1.00 33.56 201 PHE A CA 1
ATOM 1499 C C . PHE A 1 201 ? 39.953 10.798 -27.821 1.00 33.56 201 PHE A C 1
ATOM 1501 O O . PHE A 1 201 ? 39.209 10.472 -28.746 1.00 33.56 201 PHE A O 1
ATOM 1508 N N . THR A 1 202 ? 41.206 10.353 -27.740 1.00 36.22 202 THR A N 1
ATOM 1509 C CA . THR A 1 202 ? 41.739 9.302 -28.612 1.00 36.22 202 THR A CA 1
ATOM 1510 C C . THR A 1 202 ? 41.175 7.954 -28.168 1.00 36.22 202 THR A C 1
ATOM 1512 O O . THR A 1 202 ? 41.698 7.338 -27.240 1.00 36.22 202 THR A O 1
ATOM 1515 N N . ASP A 1 203 ? 40.091 7.527 -28.813 1.00 41.53 203 ASP A N 1
ATOM 1516 C CA . ASP A 1 203 ? 39.594 6.154 -28.768 1.00 41.53 203 ASP A CA 1
ATOM 1517 C C . ASP A 1 203 ? 40.460 5.276 -29.689 1.00 41.53 203 ASP A C 1
ATOM 1519 O O . ASP A 1 203 ? 40.612 5.566 -30.874 1.00 41.53 203 ASP A O 1
ATOM 1523 N N . ASP A 1 204 ? 41.045 4.212 -29.135 1.00 40.16 204 ASP A N 1
ATOM 1524 C CA . ASP A 1 204 ? 41.893 3.211 -29.815 1.00 40.16 204 ASP A CA 1
ATOM 1525 C C . ASP A 1 204 ? 41.044 2.191 -30.616 1.00 40.16 204 ASP A C 1
ATOM 1527 O O . ASP A 1 204 ? 41.429 1.044 -30.851 1.00 40.16 204 ASP A O 1
ATOM 1531 N N . GLY A 1 205 ? 39.834 2.596 -31.014 1.00 42.00 205 GLY A N 1
ATOM 1532 C CA . GLY A 1 205 ? 38.910 1.830 -31.838 1.00 42.00 205 GLY A CA 1
ATOM 1533 C C . GLY A 1 205 ? 39.171 2.074 -33.321 1.00 42.00 205 GLY A C 1
ATOM 1534 O O . GLY A 1 205 ? 39.275 3.215 -33.771 1.00 42.00 205 GLY A O 1
ATOM 1535 N N . ALA A 1 206 ? 39.267 0.996 -34.106 1.00 41.44 206 ALA A N 1
ATOM 1536 C CA . ALA A 1 206 ? 39.405 1.076 -35.558 1.00 41.44 206 ALA A CA 1
ATOM 1537 C C . ALA A 1 206 ? 38.369 2.055 -36.156 1.00 41.44 206 ALA A C 1
ATOM 1539 O O . ALA A 1 206 ? 37.186 1.955 -35.814 1.00 41.44 206 ALA A O 1
ATOM 1540 N N . PRO A 1 207 ? 38.775 2.983 -37.046 1.00 45.62 207 PRO A N 1
ATOM 1541 C CA . PRO A 1 207 ? 37.871 3.982 -37.591 1.00 45.62 207 PRO A CA 1
ATOM 1542 C C . PRO A 1 207 ? 36.723 3.286 -38.319 1.00 45.62 207 PRO A C 1
ATOM 1544 O O . PRO A 1 207 ? 36.927 2.587 -39.311 1.00 45.62 207 PRO A O 1
ATOM 1547 N N . VAL A 1 208 ? 35.511 3.463 -37.795 1.00 56.69 208 VAL A N 1
ATOM 1548 C CA . VAL A 1 208 ? 34.282 2.997 -38.434 1.00 56.69 208 VAL A CA 1
ATOM 1549 C C . VAL A 1 208 ? 34.187 3.725 -39.775 1.00 56.69 208 VAL A C 1
ATOM 1551 O O . VAL A 1 208 ? 34.080 4.951 -39.803 1.00 56.69 208 VAL A O 1
ATOM 1554 N N . ASP A 1 209 ? 34.308 2.991 -40.884 1.00 56.50 209 ASP A N 1
ATOM 1555 C CA . ASP A 1 209 ? 34.324 3.558 -42.235 1.00 56.50 209 ASP A CA 1
ATOM 1556 C C . ASP A 1 209 ? 32.983 4.243 -42.554 1.00 56.50 209 ASP A C 1
ATOM 1558 O O . ASP A 1 209 ? 32.013 3.623 -42.986 1.00 56.50 209 ASP A O 1
ATOM 1562 N N . ALA A 1 210 ? 32.922 5.550 -42.302 1.00 54.88 210 ALA A N 1
ATOM 1563 C CA . ALA A 1 210 ? 31.760 6.399 -42.547 1.00 54.88 210 ALA A CA 1
ATOM 1564 C C . ALA A 1 210 ? 31.760 7.022 -43.958 1.00 54.88 210 ALA A C 1
ATOM 1566 O O . ALA A 1 210 ? 30.938 7.903 -44.243 1.00 54.88 210 ALA A O 1
ATOM 1567 N N . SER A 1 211 ? 32.683 6.609 -44.841 1.00 61.25 211 SER A N 1
ATOM 1568 C CA . SER A 1 211 ? 32.877 7.221 -46.164 1.00 61.25 211 SER A CA 1
ATOM 1569 C C . SER A 1 211 ? 31.720 6.964 -47.142 1.00 61.25 211 SER A C 1
ATOM 1571 O O . SER A 1 211 ? 31.532 7.744 -48.075 1.00 61.25 211 SER A O 1
ATOM 1573 N N . GLY A 1 212 ? 30.895 5.940 -46.892 1.00 63.97 212 GLY A N 1
ATOM 1574 C CA . GLY A 1 212 ? 29.749 5.559 -47.731 1.00 63.97 212 GLY A CA 1
ATOM 1575 C C . GLY A 1 212 ? 28.397 6.203 -47.387 1.00 63.97 212 GLY A C 1
ATOM 1576 O O . GLY A 1 212 ? 27.429 5.957 -48.100 1.00 63.97 212 GLY A O 1
ATOM 1577 N N . LEU A 1 213 ? 28.302 7.002 -46.319 1.00 73.69 213 LEU A N 1
ATOM 1578 C CA . LEU A 1 213 ? 27.034 7.601 -45.872 1.00 73.69 213 LEU A CA 1
ATOM 1579 C C . LEU A 1 213 ? 26.725 8.920 -46.601 1.00 73.69 213 LEU A C 1
ATOM 1581 O O . LEU A 1 213 ? 27.630 9.648 -47.016 1.00 73.69 213 LEU A O 1
ATOM 1585 N N . THR A 1 214 ? 25.447 9.265 -46.720 1.00 84.75 214 THR A N 1
ATOM 1586 C CA . THR A 1 214 ? 24.972 10.606 -47.098 1.00 84.75 214 THR A CA 1
ATOM 1587 C C . THR A 1 214 ? 25.121 11.592 -45.928 1.00 84.75 214 THR A C 1
ATOM 1589 O O . THR A 1 214 ? 25.319 11.191 -44.781 1.00 84.75 214 THR A O 1
ATOM 1592 N N . GLU A 1 215 ? 25.074 12.904 -46.192 1.00 82.25 215 GLU A N 1
ATOM 1593 C CA . GLU A 1 215 ? 25.085 13.916 -45.115 1.00 82.25 215 GLU A CA 1
ATOM 1594 C C . GLU A 1 215 ? 23.879 13.764 -44.174 1.00 82.25 215 GLU A C 1
ATOM 1596 O O . GLU A 1 215 ? 24.062 13.771 -42.960 1.00 82.25 215 GLU A O 1
ATOM 1601 N N . ASP A 1 216 ? 22.689 13.501 -44.721 1.00 81.56 216 ASP A N 1
ATOM 1602 C CA . ASP A 1 216 ? 21.464 13.293 -43.937 1.00 81.56 216 ASP A CA 1
ATOM 1603 C C . ASP A 1 216 ? 21.571 12.073 -42.998 1.00 81.56 216 ASP A C 1
ATOM 1605 O O . ASP A 1 216 ? 21.128 12.118 -41.849 1.00 81.56 216 ASP A O 1
ATOM 1609 N N . GLU A 1 217 ? 22.196 10.980 -43.452 1.00 82.06 217 GLU A N 1
ATOM 1610 C CA . GLU A 1 217 ? 22.448 9.794 -42.619 1.00 82.06 217 GLU A CA 1
ATOM 1611 C C . GLU A 1 217 ? 23.472 10.076 -41.513 1.00 82.06 217 GLU A C 1
ATOM 1613 O O . GLU A 1 217 ? 23.301 9.617 -40.381 1.00 82.06 217 GLU A O 1
ATOM 1618 N N . ARG A 1 218 ? 24.519 10.860 -41.811 1.00 84.50 218 ARG A N 1
ATOM 1619 C CA . ARG A 1 218 ? 25.510 11.285 -40.810 1.00 84.50 218 ARG A CA 1
ATOM 1620 C C . ARG A 1 218 ? 24.875 12.152 -39.726 1.00 84.50 218 ARG A C 1
ATOM 1622 O O . ARG A 1 218 ? 25.149 11.935 -38.545 1.00 84.50 218 ARG A O 1
ATOM 1629 N N . ASP A 1 219 ? 24.013 13.087 -40.104 1.00 85.44 219 ASP A N 1
ATOM 1630 C CA . ASP A 1 219 ? 23.299 13.940 -39.155 1.00 85.44 219 ASP A CA 1
ATOM 1631 C C . ASP A 1 219 ? 22.295 13.137 -38.319 1.00 85.44 219 ASP A C 1
ATOM 1633 O O . ASP A 1 219 ? 22.233 13.313 -37.101 1.00 85.44 219 ASP A O 1
ATOM 1637 N N . GLY A 1 220 ? 21.578 12.188 -38.930 1.00 86.75 220 GLY A N 1
ATOM 1638 C CA . GLY A 1 220 ? 20.691 11.268 -38.215 1.00 86.75 220 GLY A CA 1
ATOM 1639 C C . GLY A 1 220 ? 21.421 10.444 -37.150 1.00 86.75 220 GLY A C 1
ATOM 1640 O O . GLY A 1 220 ? 20.975 10.385 -36.003 1.00 86.75 220 GLY A O 1
ATOM 1641 N N . LEU A 1 221 ? 22.580 9.867 -37.491 1.00 87.94 221 LEU A N 1
ATOM 1642 C CA . LEU A 1 221 ? 23.411 9.125 -36.537 1.00 87.94 221 LEU A CA 1
ATOM 1643 C C . LEU A 1 221 ? 23.902 10.014 -35.392 1.00 87.94 221 LEU A C 1
ATOM 1645 O O . LEU A 1 221 ? 23.836 9.597 -34.239 1.00 87.94 221 LEU A O 1
ATOM 1649 N N . ARG A 1 222 ? 24.332 11.251 -35.676 1.00 90.19 222 ARG A N 1
ATOM 1650 C CA . ARG A 1 222 ? 24.729 12.206 -34.626 1.00 90.19 222 ARG A CA 1
ATOM 1651 C C . ARG A 1 222 ? 23.587 12.491 -33.654 1.00 90.19 222 ARG A C 1
ATOM 1653 O O . ARG A 1 222 ? 23.816 12.483 -32.448 1.00 90.19 222 ARG A O 1
ATOM 1660 N N . GLN A 1 223 ? 22.371 12.709 -34.155 1.00 89.81 223 GLN A N 1
ATOM 1661 C CA . GLN A 1 223 ? 21.201 12.952 -33.303 1.00 89.81 223 GLN A CA 1
ATOM 1662 C C . GLN A 1 223 ? 20.861 11.740 -32.431 1.00 89.81 223 GLN A C 1
ATOM 1664 O O . GLN A 1 223 ? 20.558 11.904 -31.251 1.00 89.81 223 GLN A O 1
ATOM 1669 N N . ILE A 1 224 ? 20.956 10.524 -32.979 1.00 92.38 224 ILE A N 1
ATOM 1670 C CA . ILE A 1 224 ? 20.760 9.294 -32.202 1.00 92.38 224 ILE A CA 1
ATOM 1671 C C . ILE A 1 224 ? 21.823 9.188 -31.105 1.00 92.38 224 ILE A C 1
ATOM 1673 O O . ILE A 1 224 ? 21.467 8.957 -29.953 1.00 92.38 224 ILE A O 1
ATOM 1677 N N . THR A 1 225 ? 23.102 9.405 -31.422 1.00 92.88 225 THR A N 1
ATOM 1678 C CA . THR A 1 225 ? 24.187 9.344 -30.432 1.00 92.88 225 THR A CA 1
ATOM 1679 C C . THR A 1 225 ? 23.984 10.349 -29.301 1.00 92.88 225 THR A C 1
ATOM 1681 O O . THR A 1 225 ? 24.106 9.971 -28.141 1.00 92.88 225 THR A O 1
ATOM 1684 N N . LEU A 1 226 ? 23.611 11.596 -29.612 1.00 94.56 226 LEU A N 1
ATOM 1685 C CA . LEU A 1 226 ? 23.323 12.616 -28.596 1.00 94.56 226 LEU A CA 1
ATOM 1686 C C . LEU A 1 226 ? 22.129 12.232 -27.714 1.00 94.56 226 LEU A C 1
ATOM 1688 O O . LEU A 1 226 ? 22.199 12.359 -26.497 1.00 94.56 226 LEU A O 1
ATOM 1692 N N . ALA A 1 227 ? 21.051 11.714 -28.308 1.00 94.06 227 ALA A N 1
ATOM 1693 C CA . ALA A 1 227 ? 19.878 11.276 -27.556 1.00 94.06 227 ALA A CA 1
ATOM 1694 C C . ALA A 1 227 ? 20.177 10.062 -26.656 1.00 94.06 227 ALA A C 1
ATOM 1696 O O . ALA A 1 227 ? 19.641 9.960 -25.553 1.00 94.06 227 ALA A O 1
ATOM 1697 N N . LEU A 1 228 ? 21.033 9.138 -27.107 1.00 94.69 228 LEU A N 1
ATOM 1698 C CA . LEU A 1 228 ? 21.495 8.010 -26.297 1.00 94.69 228 LEU A CA 1
ATOM 1699 C C . LEU A 1 228 ? 22.427 8.461 -25.165 1.00 94.69 228 LEU A C 1
ATOM 1701 O O . LEU A 1 228 ? 22.315 7.944 -24.055 1.00 94.69 228 LEU A O 1
ATOM 1705 N N . ASP A 1 229 ? 23.302 9.433 -25.417 1.00 94.56 229 ASP A N 1
ATOM 1706 C CA . ASP A 1 229 ? 24.167 10.024 -24.394 1.00 94.56 229 ASP A CA 1
ATOM 1707 C C . ASP A 1 229 ? 23.336 10.738 -23.317 1.00 94.56 229 ASP A C 1
ATOM 1709 O O . ASP A 1 229 ? 23.456 10.422 -22.134 1.00 94.56 229 ASP A O 1
ATOM 1713 N N . GLU A 1 230 ? 22.380 11.586 -23.712 1.00 94.75 230 GLU A N 1
ATOM 1714 C CA . GLU A 1 230 ? 21.436 12.230 -22.787 1.00 94.75 230 GLU A CA 1
ATOM 1715 C C . GLU A 1 230 ? 20.618 11.194 -21.997 1.00 94.75 230 GLU A C 1
ATOM 1717 O O . GLU A 1 230 ? 20.388 11.342 -20.794 1.00 94.75 230 GLU A O 1
ATOM 1722 N N . TYR A 1 231 ? 20.212 10.099 -22.643 1.00 94.56 231 TYR A N 1
ATOM 1723 C CA . TYR A 1 231 ? 19.494 9.011 -21.987 1.00 94.56 231 TYR A CA 1
ATOM 1724 C C . TYR A 1 231 ? 20.321 8.327 -20.886 1.00 94.56 231 TYR A C 1
ATOM 1726 O O . TYR A 1 231 ? 19.774 7.982 -19.831 1.00 94.56 231 TYR A O 1
ATOM 1734 N N . VAL A 1 232 ? 21.623 8.131 -21.105 1.00 94.62 232 VAL A N 1
ATOM 1735 C CA . VAL A 1 232 ? 22.528 7.523 -20.119 1.00 94.62 232 VAL A CA 1
ATOM 1736 C C . VAL A 1 232 ? 22.904 8.530 -19.027 1.00 94.62 232 VAL A C 1
ATOM 1738 O O . VAL A 1 232 ? 22.805 8.201 -17.844 1.00 94.62 232 VAL A O 1
ATOM 1741 N N . GLN A 1 233 ? 23.260 9.764 -19.394 1.00 94.00 233 GLN A N 1
ATOM 1742 C CA . GLN A 1 233 ? 23.632 10.834 -18.459 1.00 94.00 233 GLN A CA 1
ATOM 1743 C C . GLN A 1 233 ? 22.461 11.276 -17.574 1.00 94.00 233 GLN A C 1
ATOM 1745 O O . GLN A 1 233 ? 22.637 11.534 -16.385 1.00 94.00 233 GLN A O 1
ATOM 1750 N N . GLY A 1 234 ? 21.243 11.299 -18.117 1.00 92.50 234 GLY A N 1
ATOM 1751 C CA . GLY A 1 234 ? 20.014 11.601 -17.384 1.00 92.50 234 GLY A CA 1
ATOM 1752 C C . GLY A 1 234 ? 19.528 10.462 -16.480 1.00 92.50 234 GLY A C 1
ATOM 1753 O O . GLY A 1 234 ? 18.392 10.499 -15.994 1.00 92.50 234 GLY A O 1
ATOM 1754 N N . SER A 1 235 ? 20.323 9.406 -16.292 1.00 93.75 235 SER A N 1
ATOM 1755 C CA . SER A 1 235 ? 19.979 8.293 -15.417 1.00 93.75 235 SER A CA 1
ATOM 1756 C C . SER A 1 235 ? 20.306 8.591 -13.960 1.00 93.75 235 SER A C 1
ATOM 1758 O O . SER A 1 235 ? 21.378 9.080 -13.620 1.00 93.75 235 SER A O 1
ATOM 1760 N N . THR A 1 236 ? 19.418 8.170 -13.061 1.00 93.62 236 THR A N 1
ATOM 1761 C CA . THR A 1 236 ? 19.788 8.036 -11.647 1.00 93.62 236 THR A CA 1
ATOM 1762 C C . THR A 1 236 ? 20.656 6.791 -11.445 1.00 93.62 236 THR A C 1
ATOM 1764 O O . THR A 1 236 ? 20.622 5.864 -12.261 1.00 93.62 236 THR A O 1
ATOM 1767 N N . ILE A 1 237 ? 21.394 6.724 -10.332 1.00 92.75 237 ILE A N 1
ATOM 1768 C CA . ILE A 1 237 ? 22.243 5.566 -10.004 1.00 92.75 237 ILE A CA 1
ATOM 1769 C C . ILE A 1 237 ? 21.454 4.248 -9.929 1.00 92.75 237 ILE A C 1
ATOM 1771 O O . ILE A 1 237 ? 21.946 3.211 -10.363 1.00 92.75 237 ILE A O 1
ATOM 1775 N N . GLY A 1 238 ? 20.207 4.292 -9.445 1.00 92.06 238 GLY A N 1
ATOM 1776 C CA . GLY A 1 238 ? 19.335 3.117 -9.362 1.00 92.06 238 GLY A CA 1
ATOM 1777 C C . GLY A 1 238 ? 18.800 2.649 -10.719 1.00 92.06 238 GLY A C 1
ATOM 1778 O O . GLY A 1 238 ? 18.468 1.480 -10.877 1.00 92.06 238 GLY A O 1
ATOM 1779 N N . GLU A 1 239 ? 18.725 3.543 -11.707 1.00 94.88 239 GLU A N 1
ATOM 1780 C CA . GLU A 1 239 ? 18.235 3.235 -13.057 1.00 94.88 239 GLU A CA 1
ATOM 1781 C C . GLU A 1 239 ? 19.362 2.872 -14.028 1.00 94.88 239 GLU A C 1
ATOM 1783 O O . GLU A 1 239 ? 19.112 2.192 -15.021 1.00 94.88 239 GLU A O 1
ATOM 1788 N N . PHE A 1 240 ? 20.596 3.294 -13.742 1.00 95.25 240 PHE A N 1
ATOM 1789 C CA . PHE A 1 240 ? 21.710 3.277 -14.693 1.00 95.25 240 PHE A CA 1
ATOM 1790 C C . PHE A 1 240 ? 21.976 1.890 -15.270 1.00 95.25 240 PHE A C 1
ATOM 1792 O O . PHE A 1 240 ? 22.027 1.717 -16.487 1.00 95.25 240 PHE A O 1
ATOM 1799 N N . ARG A 1 241 ? 22.063 0.877 -14.402 1.00 95.69 241 ARG A N 1
ATOM 1800 C CA . ARG A 1 241 ? 22.296 -0.501 -14.841 1.00 95.69 241 ARG A CA 1
ATOM 1801 C C . ARG A 1 241 ? 21.172 -1.008 -15.746 1.00 95.69 241 ARG A C 1
ATOM 1803 O O . ARG A 1 241 ? 21.458 -1.553 -16.803 1.00 95.69 241 ARG A O 1
ATOM 1810 N N . ALA A 1 242 ? 19.917 -0.767 -15.367 1.00 95.56 242 ALA A N 1
ATOM 1811 C CA . ALA A 1 242 ? 18.755 -1.199 -16.141 1.00 95.56 242 ALA A CA 1
ATOM 1812 C C . ALA A 1 242 ? 18.656 -0.485 -17.497 1.00 95.56 242 ALA A C 1
ATOM 1814 O O . ALA A 1 242 ? 18.320 -1.111 -18.498 1.00 95.56 242 ALA A O 1
ATOM 1815 N N . ARG A 1 243 ? 18.983 0.813 -17.553 1.00 96.31 243 ARG A N 1
ATOM 1816 C CA . ARG A 1 243 ? 19.053 1.571 -18.811 1.00 96.31 243 ARG A CA 1
ATOM 1817 C C . ARG A 1 243 ? 20.147 1.030 -19.735 1.00 96.31 243 ARG A C 1
ATOM 1819 O O . ARG A 1 243 ? 19.891 0.850 -20.921 1.00 96.31 243 ARG A O 1
ATOM 1826 N N . LEU A 1 244 ? 21.331 0.716 -19.203 1.00 95.94 244 LEU A N 1
ATOM 1827 C CA . LEU A 1 244 ? 22.405 0.078 -19.975 1.00 95.94 244 LEU A CA 1
ATOM 1828 C C . LEU A 1 244 ? 22.004 -1.305 -20.492 1.00 95.94 244 LEU A C 1
ATOM 1830 O O . LEU A 1 244 ? 22.243 -1.608 -21.659 1.00 95.94 244 LEU A O 1
ATOM 1834 N N . ASP A 1 245 ? 21.374 -2.125 -19.650 1.00 96.38 245 ASP A N 1
ATOM 1835 C CA . ASP A 1 245 ? 20.886 -3.446 -20.053 1.00 96.38 245 ASP A CA 1
ATOM 1836 C C . ASP A 1 245 ? 19.853 -3.326 -21.186 1.00 96.38 245 ASP A C 1
ATOM 1838 O O . ASP A 1 245 ? 19.890 -4.103 -22.140 1.00 96.38 245 ASP A O 1
ATOM 1842 N N . LEU A 1 246 ? 18.992 -2.304 -21.143 1.00 95.62 246 LEU A N 1
ATOM 1843 C CA . LEU A 1 246 ? 18.029 -2.008 -22.203 1.00 95.62 246 LEU A CA 1
ATOM 1844 C C . LEU A 1 246 ? 18.719 -1.650 -23.529 1.00 95.62 246 LEU A C 1
ATOM 1846 O O . LEU A 1 246 ? 18.344 -2.172 -24.578 1.00 95.62 246 LEU A O 1
ATOM 1850 N N . LEU A 1 247 ? 19.753 -0.802 -23.497 1.00 95.38 247 LEU A N 1
ATOM 1851 C CA . LEU A 1 247 ? 20.550 -0.473 -24.687 1.00 95.38 247 LEU A CA 1
ATOM 1852 C C . LEU A 1 247 ? 21.249 -1.708 -25.263 1.00 95.38 247 LEU A C 1
ATOM 1854 O O . LEU A 1 247 ? 21.266 -1.898 -26.479 1.00 95.38 247 LEU A O 1
ATOM 1858 N N . TRP A 1 248 ? 21.769 -2.580 -24.398 1.00 96.00 248 TRP A N 1
ATOM 1859 C CA . TRP A 1 248 ? 22.396 -3.834 -24.812 1.00 96.00 248 TRP A CA 1
ATOM 1860 C C . TRP A 1 248 ? 21.405 -4.778 -25.496 1.00 96.00 248 TRP A C 1
ATOM 1862 O O . TRP A 1 248 ? 21.740 -5.412 -26.498 1.00 96.00 248 TRP A O 1
ATOM 1872 N N . GLN A 1 249 ? 20.174 -4.851 -24.982 1.00 95.38 249 GLN A N 1
ATOM 1873 C CA . GLN A 1 249 ? 19.093 -5.621 -25.597 1.00 95.38 249 GLN A CA 1
ATOM 1874 C C . GLN A 1 249 ? 18.760 -5.087 -26.993 1.00 95.38 249 GLN A C 1
ATOM 1876 O O . GLN A 1 249 ? 18.693 -5.876 -27.932 1.00 95.38 249 GLN A O 1
ATOM 1881 N N . PHE A 1 250 ? 18.627 -3.767 -27.158 1.00 94.62 250 PHE A N 1
ATOM 1882 C CA . PHE A 1 250 ? 18.388 -3.165 -28.473 1.00 94.62 250 PHE A CA 1
ATOM 1883 C C . PHE A 1 250 ? 19.545 -3.391 -29.449 1.00 94.62 250 PHE A C 1
ATOM 1885 O O . PHE A 1 250 ? 19.303 -3.720 -30.608 1.00 94.62 250 PHE A O 1
ATOM 1892 N N . HIS A 1 251 ? 20.795 -3.278 -28.994 1.00 93.62 251 HIS A N 1
ATOM 1893 C CA . HIS A 1 251 ? 21.956 -3.627 -29.811 1.00 93.62 251 HIS A CA 1
ATOM 1894 C C . HIS A 1 251 ? 21.869 -5.083 -30.294 1.00 93.62 251 HIS A C 1
ATOM 1896 O O . HIS A 1 251 ? 22.063 -5.367 -31.476 1.00 93.62 251 HIS A O 1
ATOM 1902 N N . ALA A 1 252 ? 21.622 -6.026 -29.379 1.00 94.56 252 ALA A N 1
ATOM 1903 C CA . ALA A 1 252 ? 21.550 -7.447 -29.711 1.00 94.56 252 ALA A CA 1
ATOM 1904 C C . ALA A 1 252 ? 20.423 -7.738 -30.713 1.00 94.56 252 ALA A C 1
ATOM 1906 O O . ALA A 1 252 ? 20.644 -8.451 -31.691 1.00 94.56 252 ALA A O 1
ATOM 1907 N N . ASP A 1 253 ? 19.256 -7.137 -30.499 1.00 93.62 253 ASP A N 1
ATOM 1908 C CA . ASP A 1 253 ? 18.086 -7.227 -31.373 1.00 93.62 253 ASP A CA 1
ATOM 1909 C C . ASP A 1 253 ? 18.385 -6.694 -32.789 1.00 93.62 253 ASP A C 1
ATOM 1911 O O . ASP A 1 253 ? 18.179 -7.388 -33.784 1.00 93.62 253 ASP A O 1
ATOM 1915 N N . MET A 1 254 ? 19.008 -5.516 -32.900 1.00 90.62 254 MET A N 1
ATOM 1916 C CA . MET A 1 254 ? 19.430 -4.953 -34.190 1.00 90.62 254 MET A CA 1
ATOM 1917 C C . MET A 1 254 ? 20.498 -5.800 -34.899 1.00 90.62 254 MET A C 1
ATOM 1919 O O . MET A 1 254 ? 20.480 -5.921 -36.124 1.00 90.62 254 MET A O 1
ATOM 1923 N N . ALA A 1 255 ? 21.425 -6.411 -34.155 1.00 92.12 255 ALA A N 1
ATOM 1924 C CA . ALA A 1 255 ? 22.443 -7.290 -34.726 1.00 92.12 255 ALA A CA 1
ATOM 1925 C C . ALA A 1 255 ? 21.840 -8.585 -35.297 1.00 92.12 255 ALA A C 1
ATOM 1927 O O . ALA A 1 255 ? 22.326 -9.103 -36.305 1.00 92.12 255 ALA A O 1
ATOM 1928 N N . VAL A 1 256 ? 20.787 -9.115 -34.667 1.00 93.12 256 VAL A N 1
ATOM 1929 C CA . VAL A 1 256 ? 20.033 -10.265 -35.187 1.00 93.12 256 VAL A CA 1
ATOM 1930 C C . VAL A 1 256 ? 19.303 -9.884 -36.474 1.00 93.12 256 VAL A C 1
ATOM 1932 O O . VAL A 1 256 ? 19.445 -10.593 -37.472 1.00 93.12 256 VAL A O 1
ATOM 1935 N N . ASP A 1 257 ? 18.616 -8.742 -36.490 1.00 88.25 257 ASP A N 1
ATOM 1936 C CA . ASP A 1 257 ? 17.912 -8.252 -37.679 1.00 88.25 257 ASP A CA 1
ATOM 1937 C C . ASP A 1 257 ? 18.865 -8.000 -38.857 1.00 88.25 257 ASP A C 1
ATOM 1939 O O . ASP A 1 257 ? 18.567 -8.376 -39.992 1.00 88.25 257 ASP A O 1
ATOM 1943 N N . ALA A 1 258 ? 20.048 -7.435 -38.599 1.00 87.38 258 ALA A N 1
ATOM 1944 C CA . ALA A 1 258 ? 21.069 -7.230 -39.625 1.00 87.38 258 ALA A CA 1
ATOM 1945 C C . ALA A 1 258 ? 21.573 -8.557 -40.223 1.00 87.38 258 ALA A C 1
ATOM 1947 O O . ALA A 1 258 ? 21.718 -8.673 -41.441 1.00 87.38 258 ALA A O 1
ATOM 1948 N N . ARG A 1 259 ? 21.800 -9.583 -39.388 1.00 90.12 259 ARG A N 1
ATOM 1949 C CA . ARG A 1 259 ? 22.191 -10.926 -39.858 1.00 90.12 259 ARG A CA 1
ATOM 1950 C C . ARG A 1 259 ? 21.084 -11.589 -40.672 1.00 90.12 259 ARG A C 1
ATOM 1952 O O . ARG A 1 259 ? 21.378 -12.217 -41.684 1.00 90.12 259 ARG A O 1
ATOM 1959 N N . ALA A 1 260 ? 19.829 -11.443 -40.250 1.00 89.12 260 ALA A N 1
ATOM 1960 C CA . ALA A 1 260 ? 18.680 -11.970 -40.980 1.00 89.12 260 ALA A CA 1
ATOM 1961 C C . ALA A 1 260 ? 18.521 -11.294 -42.351 1.00 89.12 260 ALA A C 1
ATOM 1963 O O . ALA A 1 260 ? 18.296 -11.978 -43.347 1.00 89.12 260 ALA A O 1
ATOM 1964 N N . ALA A 1 261 ? 18.704 -9.972 -42.422 1.00 85.56 261 ALA A N 1
ATOM 1965 C CA . ALA A 1 261 ? 18.688 -9.231 -43.680 1.00 85.56 261 ALA A CA 1
ATOM 1966 C C . ALA A 1 261 ? 19.829 -9.656 -44.619 1.00 85.56 261 ALA A C 1
ATOM 1968 O O . ALA A 1 261 ? 19.592 -9.847 -45.807 1.00 85.56 261 ALA A O 1
ATOM 1969 N N . ALA A 1 262 ? 21.040 -9.858 -44.088 1.00 86.56 262 ALA A N 1
ATOM 1970 C CA . ALA A 1 262 ? 22.187 -10.326 -44.866 1.00 86.56 262 ALA A CA 1
ATOM 1971 C C . ALA A 1 262 ? 22.018 -11.763 -45.390 1.00 86.56 262 ALA A C 1
ATOM 1973 O O . ALA A 1 262 ? 22.505 -12.071 -46.467 1.00 86.56 262 ALA A O 1
ATOM 1974 N N . ALA A 1 263 ? 21.326 -12.637 -44.652 1.00 84.62 263 ALA A N 1
ATOM 1975 C CA . ALA A 1 263 ? 21.028 -14.001 -45.098 1.00 84.62 263 ALA A CA 1
ATOM 1976 C C . ALA A 1 263 ? 19.907 -14.073 -46.154 1.00 84.62 263 ALA A C 1
ATOM 1978 O O . ALA A 1 263 ? 19.778 -15.087 -46.837 1.00 84.62 263 ALA A O 1
ATOM 1979 N N . ALA A 1 264 ? 19.074 -13.033 -46.253 1.00 77.56 264 ALA A N 1
ATOM 1980 C CA . ALA A 1 264 ? 17.982 -12.938 -47.220 1.00 77.56 264 ALA A CA 1
ATOM 1981 C C . ALA A 1 264 ? 18.378 -12.239 -48.538 1.00 77.56 264 ALA A C 1
ATOM 1983 O O . ALA A 1 264 ? 17.582 -12.257 -49.479 1.00 77.56 264 ALA A O 1
ATOM 1984 N N . ALA A 1 265 ? 19.556 -11.606 -48.582 1.00 62.69 265 ALA A N 1
ATOM 1985 C CA . ALA A 1 265 ? 20.126 -10.915 -49.742 1.00 62.69 265 ALA A CA 1
ATOM 1986 C C . ALA A 1 265 ? 21.048 -11.841 -50.549 1.00 62.69 265 ALA A C 1
ATOM 1988 O O . ALA A 1 265 ? 21.041 -11.710 -51.794 1.00 62.69 265 ALA A O 1
#